Protein AF-A0A523DQV6-F1 (afdb_monomer_lite)

pLDDT: mean 73.4, std 23.86, range [30.0, 98.06]

Structure (mmCIF, N/CA/C/O backbone):
data_AF-A0A523DQV6-F1
#
_entry.id   AF-A0A523DQV6-F1
#
loop_
_atom_site.group_PDB
_atom_site.id
_atom_site.type_symbol
_atom_site.label_atom_id
_atom_site.label_alt_id
_atom_site.label_comp_id
_atom_site.label_asym_id
_atom_site.label_entity_id
_atom_site.label_seq_id
_atom_site.pdbx_PDB_ins_code
_atom_site.Cartn_x
_atom_site.Cartn_y
_atom_site.Cartn_z
_atom_site.o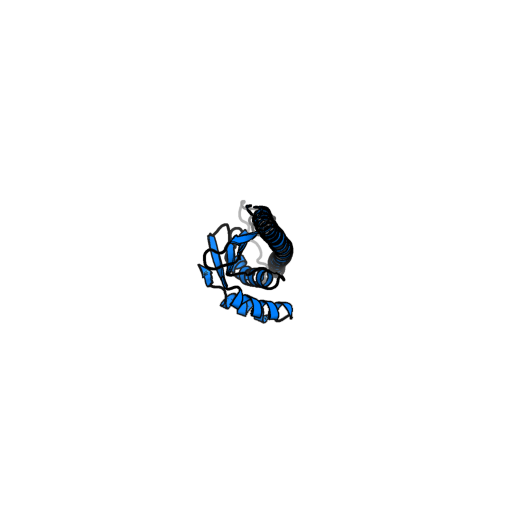ccupancy
_atom_site.B_iso_or_equiv
_atom_site.auth_seq_id
_atom_site.auth_comp_id
_atom_site.auth_asym_id
_atom_site.auth_atom_id
_atom_site.pdbx_PDB_model_num
ATOM 1 N N . MET A 1 1 ? 60.115 -8.520 -25.051 1.00 36.75 1 MET A N 1
ATOM 2 C CA . MET A 1 1 ? 59.669 -7.110 -25.015 1.00 36.75 1 MET A CA 1
ATOM 3 C C . MET A 1 1 ? 58.173 -7.143 -24.737 1.00 36.75 1 MET A C 1
ATOM 5 O O . MET A 1 1 ? 57.373 -7.245 -25.655 1.00 36.75 1 MET A O 1
ATOM 9 N N . GLU A 1 2 ? 57.818 -7.259 -23.458 1.00 38.53 2 GLU A N 1
ATOM 10 C CA . GLU A 1 2 ? 56.444 -7.512 -23.013 1.00 38.53 2 GLU A CA 1
ATOM 11 C C . GLU A 1 2 ? 55.631 -6.214 -22.992 1.00 38.53 2 GLU A C 1
ATOM 13 O O . GLU A 1 2 ? 56.069 -5.182 -22.478 1.00 38.53 2 GLU A O 1
ATOM 18 N N . LEU A 1 3 ? 54.442 -6.261 -23.591 1.00 44.75 3 LEU A N 1
ATOM 19 C CA . LEU A 1 3 ? 53.484 -5.163 -23.601 1.00 44.75 3 LEU A CA 1
ATOM 20 C C . LEU A 1 3 ? 52.775 -5.071 -22.239 1.00 44.75 3 LEU A C 1
ATOM 22 O O . LEU A 1 3 ? 52.306 -6.055 -21.679 1.00 44.75 3 LEU A O 1
ATOM 26 N N . ARG A 1 4 ? 52.731 -3.838 -21.730 1.00 43.59 4 ARG A N 1
ATOM 27 C CA . ARG A 1 4 ? 52.406 -3.404 -20.360 1.00 43.59 4 ARG A CA 1
ATOM 28 C C . ARG A 1 4 ? 51.052 -3.908 -19.801 1.00 43.59 4 ARG A C 1
ATOM 30 O O . ARG A 1 4 ? 50.051 -3.857 -20.516 1.00 43.59 4 ARG A O 1
ATOM 37 N N . PRO A 1 5 ? 50.955 -4.187 -18.482 1.00 48.88 5 PRO A N 1
ATOM 38 C CA . PRO A 1 5 ? 49.720 -4.587 -17.787 1.00 48.88 5 PRO A CA 1
ATOM 39 C C . PRO A 1 5 ? 48.744 -3.430 -17.464 1.00 48.88 5 PRO A C 1
ATOM 41 O O . PRO A 1 5 ? 47.731 -3.644 -16.800 1.00 48.88 5 PRO A O 1
ATOM 44 N N . LEU A 1 6 ? 48.990 -2.202 -17.942 1.00 43.84 6 LEU A N 1
ATOM 45 C CA . LEU A 1 6 ? 48.175 -1.026 -17.585 1.00 43.84 6 LEU A CA 1
ATOM 46 C C . LEU A 1 6 ? 46.724 -1.060 -18.104 1.00 43.84 6 LEU A C 1
ATOM 48 O O . LEU A 1 6 ? 45.870 -0.373 -17.551 1.00 43.84 6 LEU A O 1
ATOM 52 N N . LYS A 1 7 ? 46.408 -1.851 -19.139 1.00 39.56 7 LYS A N 1
ATOM 53 C CA . LYS A 1 7 ? 45.052 -1.874 -19.722 1.00 39.56 7 LYS A CA 1
ATOM 54 C C . LYS A 1 7 ? 44.022 -2.644 -18.883 1.00 39.56 7 LYS A C 1
ATOM 56 O O . LYS A 1 7 ? 42.834 -2.379 -19.020 1.00 39.56 7 LYS A O 1
ATOM 61 N N . ARG A 1 8 ? 44.442 -3.572 -18.010 1.00 41.97 8 ARG A N 1
ATOM 62 C CA . ARG A 1 8 ? 43.510 -4.387 -17.200 1.00 41.97 8 ARG A CA 1
ATOM 63 C C . ARG A 1 8 ? 43.058 -3.704 -15.905 1.00 41.97 8 ARG A C 1
ATOM 65 O O . ARG A 1 8 ? 41.940 -3.939 -15.470 1.00 41.97 8 ARG A O 1
ATOM 72 N N . ILE A 1 9 ? 43.879 -2.825 -15.327 1.00 42.78 9 ILE A N 1
ATOM 73 C CA . ILE A 1 9 ? 43.576 -2.172 -14.039 1.00 42.78 9 ILE A CA 1
ATOM 74 C C . ILE A 1 9 ? 42.522 -1.060 -14.200 1.00 42.78 9 ILE A C 1
ATOM 76 O O . ILE A 1 9 ? 41.669 -0.887 -13.336 1.00 42.78 9 ILE A O 1
ATOM 80 N N . VAL A 1 10 ? 42.510 -0.358 -15.339 1.00 37.56 10 VAL A N 1
ATOM 81 C CA . VAL A 1 10 ? 41.533 0.716 -15.603 1.00 37.56 10 VAL A CA 1
ATOM 82 C C . VAL A 1 10 ? 40.110 0.168 -15.797 1.00 37.56 10 VAL A C 1
ATOM 84 O O . VAL A 1 10 ? 39.150 0.814 -15.391 1.00 37.56 10 VAL A O 1
ATOM 87 N N . LEU A 1 11 ? 39.953 -1.042 -16.346 1.00 33.41 11 LEU A N 1
ATOM 88 C CA . LEU A 1 11 ? 38.632 -1.618 -16.622 1.00 33.41 11 LEU A CA 1
ATOM 89 C C . LEU A 1 11 ? 37.889 -2.039 -15.337 1.00 33.41 11 LEU A C 1
ATOM 91 O O . LEU A 1 11 ? 36.690 -1.816 -15.224 1.00 33.41 11 LEU A O 1
ATOM 95 N N . VAL A 1 12 ? 38.602 -2.572 -14.338 1.00 37.88 12 VAL A N 1
ATOM 96 C C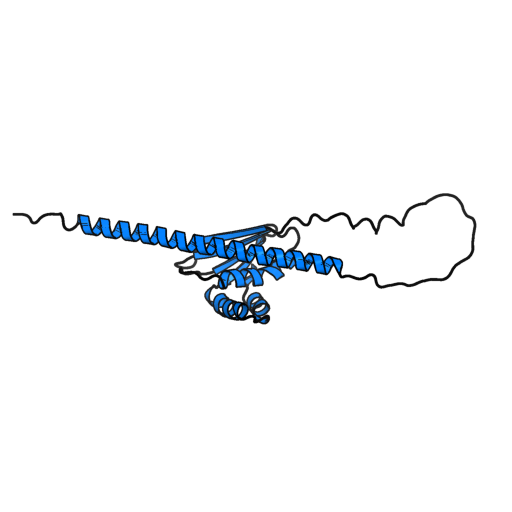A . VAL A 1 12 ? 38.006 -3.018 -13.061 1.00 37.88 12 VAL A CA 1
ATOM 97 C C . VAL A 1 12 ? 37.601 -1.832 -12.177 1.00 37.88 12 VAL A C 1
ATOM 99 O O . VAL A 1 12 ? 36.559 -1.873 -11.523 1.00 37.88 12 VAL A O 1
ATOM 102 N N . ALA A 1 13 ? 38.372 -0.740 -12.202 1.00 34.34 13 ALA A N 1
ATOM 103 C CA . ALA A 1 13 ? 38.043 0.475 -11.458 1.00 34.34 13 ALA A CA 1
ATOM 104 C C . ALA A 1 13 ? 36.790 1.182 -12.011 1.00 34.34 13 ALA A C 1
ATOM 106 O O . ALA A 1 13 ? 35.973 1.671 -11.235 1.00 34.34 13 ALA A O 1
ATOM 107 N N . VAL A 1 14 ? 36.587 1.183 -13.336 1.00 36.84 14 VAL A N 1
ATOM 108 C CA . VAL A 1 14 ? 35.377 1.754 -13.957 1.00 36.84 14 VAL A CA 1
ATOM 109 C C . VAL A 1 14 ? 34.136 0.915 -13.627 1.00 36.84 14 VAL A C 1
ATOM 111 O O . VAL A 1 14 ? 33.092 1.480 -13.305 1.00 36.84 14 VAL A O 1
ATOM 114 N N . SER A 1 15 ? 34.249 -0.417 -13.608 1.00 36.25 15 SER A N 1
ATOM 115 C CA . SER A 1 15 ? 33.143 -1.305 -13.222 1.00 36.25 15 SER A CA 1
ATOM 116 C C . SER A 1 15 ? 32.740 -1.162 -11.748 1.00 36.25 15 SER A C 1
ATOM 118 O O . SER A 1 15 ? 31.551 -1.100 -11.454 1.00 36.25 15 SER A O 1
ATOM 120 N N . ALA A 1 16 ? 33.694 -1.047 -10.818 1.00 36.12 16 ALA A N 1
ATOM 121 C CA . ALA A 1 16 ? 33.386 -0.889 -9.391 1.00 36.12 16 ALA A CA 1
ATOM 122 C C . ALA A 1 16 ? 32.758 0.480 -9.058 1.00 36.12 16 ALA A C 1
ATOM 124 O O . ALA A 1 16 ? 31.840 0.555 -8.240 1.00 36.12 16 ALA A O 1
ATOM 125 N N . VAL A 1 17 ? 33.194 1.557 -9.727 1.00 41.75 17 VAL A N 1
ATOM 126 C CA . VAL A 1 17 ? 32.589 2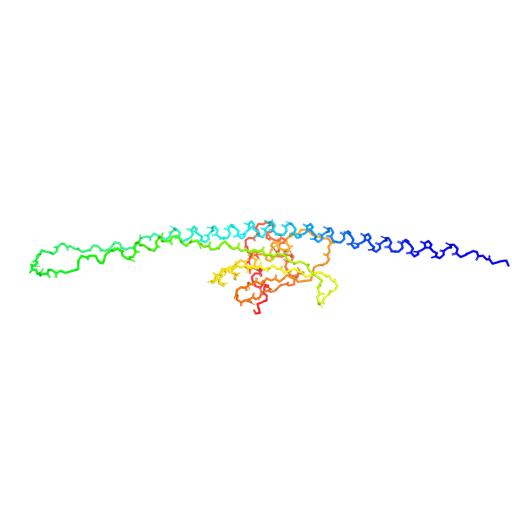.895 -9.584 1.00 41.75 17 VAL A CA 1
ATOM 127 C C . VAL A 1 17 ? 31.168 2.927 -10.159 1.00 41.75 17 VAL A C 1
ATOM 129 O O . VAL A 1 17 ? 30.287 3.551 -9.568 1.00 41.75 17 VAL A O 1
ATOM 132 N N . LEU A 1 18 ? 30.914 2.211 -11.261 1.00 41.62 18 LEU A N 1
ATOM 133 C CA . LEU A 1 18 ? 29.569 2.060 -11.822 1.00 41.62 18 LEU A CA 1
ATOM 134 C C . LEU A 1 18 ? 28.632 1.313 -10.864 1.00 41.62 18 LEU A C 1
ATOM 136 O O . LEU A 1 18 ? 27.538 1.802 -10.603 1.00 41.62 18 LEU A O 1
ATOM 140 N N . VAL A 1 19 ? 29.061 0.189 -10.279 1.00 46.97 19 VAL A N 1
ATOM 141 C CA . VAL A 1 19 ? 28.228 -0.595 -9.343 1.00 46.97 19 VAL A CA 1
ATOM 142 C C . VAL A 1 19 ? 27.930 0.185 -8.056 1.00 46.97 19 VAL A C 1
ATOM 144 O O . VAL A 1 19 ? 26.778 0.240 -7.627 1.00 46.97 19 VAL A O 1
ATOM 147 N N . ALA A 1 20 ? 28.921 0.872 -7.477 1.00 45.09 20 ALA A N 1
ATOM 148 C CA . ALA A 1 20 ? 28.704 1.716 -6.299 1.00 45.09 20 ALA A CA 1
ATOM 149 C C . ALA A 1 20 ? 27.809 2.937 -6.602 1.00 45.09 20 ALA A C 1
ATOM 151 O O . ALA A 1 20 ? 26.975 3.325 -5.780 1.00 45.09 20 ALA A O 1
ATOM 152 N N . GLY A 1 21 ? 27.941 3.527 -7.796 1.00 48.31 21 GLY A N 1
ATOM 153 C CA . GLY A 1 21 ? 27.081 4.616 -8.265 1.00 48.31 21 GLY A CA 1
ATOM 154 C C . GLY A 1 21 ? 25.629 4.179 -8.478 1.00 48.31 21 GLY A C 1
ATOM 155 O O . GLY A 1 21 ? 24.713 4.910 -8.099 1.00 48.31 21 GLY A O 1
ATOM 156 N N . ILE A 1 22 ? 25.414 2.975 -9.021 1.00 61.16 22 ILE A N 1
ATOM 157 C CA . ILE A 1 22 ? 24.085 2.378 -9.214 1.00 61.16 22 ILE A CA 1
ATOM 158 C C . ILE A 1 22 ? 23.431 2.079 -7.859 1.00 61.16 22 ILE A C 1
ATOM 160 O O . ILE A 1 22 ? 22.299 2.510 -7.643 1.00 61.16 22 ILE A O 1
ATOM 164 N N . ALA A 1 23 ? 24.154 1.462 -6.918 1.00 60.75 23 ALA A N 1
ATOM 165 C CA . ALA A 1 23 ? 23.646 1.191 -5.569 1.00 60.75 23 ALA A CA 1
ATOM 166 C C . ALA A 1 23 ? 23.286 2.484 -4.809 1.00 60.75 23 ALA A C 1
ATOM 168 O O . ALA A 1 23 ? 22.221 2.591 -4.203 1.00 60.75 23 ALA A O 1
ATOM 169 N N . SER A 1 24 ? 24.126 3.520 -4.900 1.00 69.88 24 SER A N 1
ATOM 170 C CA . SER A 1 24 ? 23.849 4.830 -4.290 1.00 69.88 24 SER A CA 1
ATOM 171 C C . SER A 1 24 ? 22.628 5.524 -4.915 1.00 69.88 24 SER A C 1
ATOM 173 O O . SER A 1 24 ? 21.779 6.076 -4.206 1.00 69.88 24 SER A O 1
ATOM 175 N N . ALA A 1 25 ? 22.489 5.460 -6.244 1.00 76.19 25 ALA A N 1
ATOM 176 C CA . ALA A 1 25 ? 21.342 6.017 -6.954 1.00 76.19 25 ALA A CA 1
ATOM 177 C C . ALA A 1 25 ? 20.038 5.265 -6.639 1.00 76.19 25 ALA A C 1
ATOM 179 O O . ALA A 1 25 ? 19.002 5.907 -6.467 1.00 76.19 25 ALA A O 1
ATOM 180 N N . GLN A 1 26 ? 20.081 3.937 -6.526 1.00 75.88 26 GLN A N 1
ATOM 181 C CA . GLN A 1 26 ? 18.941 3.105 -6.137 1.00 75.88 26 GLN A CA 1
ATOM 182 C C . GLN A 1 26 ? 18.505 3.400 -4.697 1.00 75.88 26 GLN A C 1
ATOM 184 O O . GLN A 1 26 ? 17.342 3.729 -4.478 1.00 75.88 26 GLN A O 1
ATOM 189 N N . ASN A 1 27 ? 19.443 3.459 -3.747 1.00 78.25 27 ASN A N 1
ATOM 190 C CA . ASN A 1 27 ? 19.154 3.830 -2.356 1.00 78.25 27 ASN A CA 1
ATOM 191 C C . ASN A 1 27 ? 18.570 5.243 -2.224 1.00 78.25 27 ASN A C 1
ATOM 193 O O . ASN A 1 27 ? 17.801 5.531 -1.308 1.00 78.25 27 ASN A O 1
ATOM 197 N N . LYS A 1 28 ? 18.932 6.168 -3.120 1.00 84.50 28 LYS A N 1
ATOM 198 C CA . LYS A 1 28 ? 18.291 7.489 -3.178 1.00 84.50 28 LYS A CA 1
ATOM 199 C C . LYS A 1 28 ? 16.848 7.398 -3.684 1.00 84.50 28 LYS A C 1
ATOM 201 O O . LYS A 1 28 ? 15.984 8.065 -3.129 1.00 84.50 28 LYS A O 1
ATOM 206 N N . ARG A 1 29 ? 16.578 6.591 -4.715 1.00 84.88 29 ARG A N 1
ATOM 207 C CA . ARG A 1 29 ? 15.218 6.395 -5.252 1.00 84.88 29 ARG A CA 1
ATOM 208 C C . ARG A 1 29 ? 14.293 5.755 -4.219 1.00 84.88 29 ARG A C 1
ATOM 210 O O . ARG A 1 29 ? 13.194 6.262 -4.038 1.00 84.88 29 ARG A O 1
ATOM 217 N N . ILE A 1 30 ? 14.762 4.718 -3.524 1.00 82.62 30 ILE A N 1
ATOM 218 C CA . ILE A 1 30 ? 14.001 4.036 -2.468 1.00 82.62 30 ILE A CA 1
ATOM 219 C C . ILE A 1 30 ? 13.693 5.004 -1.322 1.00 82.62 30 ILE A C 1
ATOM 221 O O . ILE A 1 30 ? 12.545 5.118 -0.919 1.00 82.62 30 ILE A O 1
ATOM 225 N N . ARG A 1 31 ? 14.676 5.787 -0.855 1.00 81.19 31 ARG A N 1
ATOM 226 C CA . ARG A 1 31 ? 14.431 6.799 0.190 1.00 81.19 31 ARG A CA 1
ATOM 227 C C . ARG A 1 31 ? 13.422 7.865 -0.222 1.00 81.19 31 ARG A C 1
ATOM 229 O O . ARG A 1 31 ? 12.588 8.243 0.588 1.00 81.19 31 ARG A O 1
ATOM 236 N N . ASN A 1 32 ? 13.492 8.347 -1.461 1.00 86.12 32 ASN A N 1
ATOM 237 C CA . ASN A 1 32 ? 12.519 9.317 -1.961 1.00 86.12 32 ASN A CA 1
ATOM 238 C C . ASN A 1 32 ? 11.103 8.723 -2.011 1.00 86.12 32 ASN A C 1
ATOM 240 O O . ASN A 1 32 ? 10.148 9.423 -1.693 1.00 86.12 32 ASN A O 1
ATOM 244 N N . TYR A 1 33 ? 10.982 7.455 -2.416 1.00 86.88 33 TYR A N 1
ATOM 245 C CA . TYR A 1 33 ? 9.712 6.734 -2.419 1.00 86.88 33 TYR A CA 1
ATOM 246 C C . TYR A 1 33 ? 9.168 6.557 -1.000 1.00 86.88 33 TYR A C 1
ATOM 248 O O . TYR A 1 33 ? 8.031 6.935 -0.756 1.00 86.88 33 TYR A O 1
ATOM 256 N N . LEU A 1 34 ? 9.998 6.087 -0.060 1.00 83.25 34 LEU A N 1
ATOM 257 C CA . LEU A 1 34 ? 9.637 5.941 1.354 1.00 83.25 34 LEU A CA 1
ATOM 258 C C . LEU A 1 34 ? 9.090 7.247 1.931 1.00 83.25 34 LEU A C 1
ATOM 260 O O . LEU A 1 34 ? 7.973 7.267 2.421 1.00 83.25 34 LEU A O 1
ATOM 264 N N . GLN A 1 35 ? 9.817 8.355 1.772 1.00 84.00 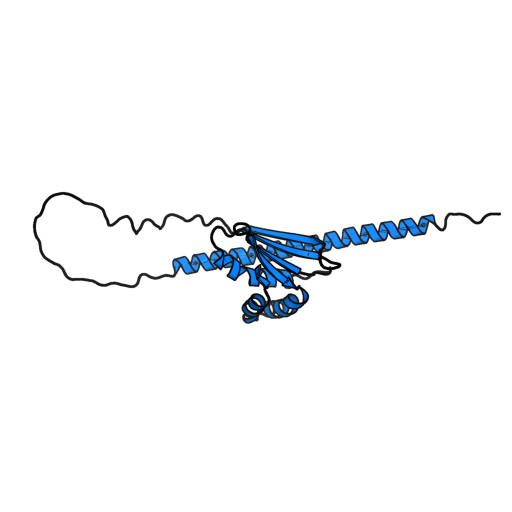35 GLN A N 1
ATOM 265 C CA . GLN A 1 35 ? 9.382 9.659 2.285 1.00 84.00 35 GLN A CA 1
ATOM 266 C C . GLN A 1 35 ? 8.061 10.140 1.673 1.00 84.00 35 GLN A C 1
ATOM 268 O O . GLN A 1 35 ? 7.266 10.795 2.344 1.00 84.00 35 GLN A O 1
ATOM 273 N N . ALA A 1 36 ? 7.847 9.879 0.381 1.00 86.06 36 ALA A N 1
ATOM 274 C CA . ALA A 1 36 ? 6.606 10.247 -0.287 1.00 86.06 36 ALA A CA 1
ATOM 275 C C . ALA A 1 36 ? 5.438 9.383 0.202 1.00 86.06 36 ALA A C 1
ATOM 277 O O . ALA A 1 36 ? 4.370 9.924 0.480 1.00 86.06 36 ALA A O 1
ATOM 278 N N . LEU A 1 37 ? 5.663 8.075 0.339 1.00 89.88 37 LEU A N 1
ATOM 279 C CA . LEU A 1 37 ? 4.656 7.121 0.780 1.00 89.88 37 LEU A CA 1
ATOM 280 C C . LEU A 1 37 ? 4.294 7.319 2.253 1.00 89.88 37 LEU A C 1
ATOM 282 O O . LEU A 1 37 ? 3.116 7.441 2.549 1.00 89.88 37 LEU A O 1
ATOM 286 N N . GLU A 1 38 ? 5.272 7.451 3.152 1.00 85.12 38 GLU A N 1
ATOM 287 C CA . GLU A 1 38 ? 5.040 7.765 4.572 1.00 85.12 38 GLU A CA 1
ATOM 288 C C . GLU A 1 38 ? 4.146 8.997 4.708 1.00 85.12 38 GLU A C 1
ATOM 290 O O . GLU A 1 38 ? 3.087 8.935 5.323 1.00 85.12 38 GLU A O 1
ATOM 295 N N . LYS A 1 39 ? 4.504 10.092 4.031 1.00 86.12 39 LYS A N 1
ATOM 296 C CA . LYS A 1 39 ? 3.725 11.330 4.079 1.00 86.12 39 LYS A CA 1
ATOM 297 C C . LYS A 1 39 ? 2.302 11.164 3.532 1.00 86.12 39 LYS A C 1
ATOM 299 O O . LYS A 1 39 ? 1.381 11.792 4.056 1.00 86.12 39 LYS A O 1
ATOM 304 N N . SER A 1 40 ? 2.128 10.406 2.448 1.00 87.50 40 SER A N 1
ATOM 305 C CA . SER A 1 40 ? 0.807 10.194 1.843 1.00 87.50 40 SER A CA 1
ATOM 306 C C . SER A 1 40 ? -0.067 9.325 2.740 1.00 87.50 40 SER A C 1
ATOM 308 O O . SER A 1 40 ? -1.169 9.728 3.106 1.00 87.50 40 SER A O 1
ATOM 310 N N . THR A 1 41 ? 0.464 8.188 3.188 1.00 85.25 41 THR A N 1
ATOM 311 C CA . THR A 1 41 ? -0.246 7.247 4.054 1.00 85.25 41 THR A CA 1
ATOM 312 C C . THR A 1 41 ? -0.563 7.861 5.413 1.00 85.25 41 THR A C 1
ATOM 314 O O . THR A 1 41 ? -1.675 7.683 5.889 1.00 85.25 41 THR A O 1
ATOM 317 N N . GLU A 1 42 ? 0.337 8.644 6.021 1.00 86.88 42 GLU A N 1
ATOM 318 C CA . GLU A 1 42 ? 0.054 9.386 7.264 1.00 86.88 42 GLU A CA 1
ATOM 319 C C . GLU A 1 42 ? -1.102 10.378 7.092 1.00 86.88 42 GLU A C 1
ATOM 321 O O . GLU A 1 42 ? -1.962 10.494 7.967 1.00 86.88 42 GLU A O 1
ATOM 326 N N . LYS A 1 43 ? -1.145 11.092 5.961 1.00 88.88 43 LYS A N 1
ATOM 327 C CA . LYS A 1 43 ? -2.228 12.033 5.658 1.00 88.88 43 LYS A CA 1
ATOM 328 C C . LYS A 1 43 ? -3.568 11.309 5.523 1.00 88.88 43 LYS A C 1
ATOM 330 O O . LYS A 1 43 ? -4.546 11.758 6.118 1.00 88.88 43 LYS A O 1
ATOM 335 N N . GLU A 1 44 ? -3.614 10.219 4.761 1.00 89.31 44 GLU A N 1
ATOM 336 C CA . GLU A 1 44 ? -4.845 9.444 4.576 1.00 89.31 44 GLU A CA 1
ATOM 337 C C . GLU A 1 44 ? -5.262 8.724 5.861 1.00 89.31 44 GLU A C 1
ATOM 339 O O . GLU A 1 44 ? -6.444 8.686 6.188 1.00 89.31 44 GLU A O 1
ATOM 344 N N . LEU A 1 45 ? -4.307 8.239 6.657 1.00 87.00 45 LEU A N 1
ATOM 345 C CA . LEU A 1 45 ? -4.575 7.627 7.957 1.00 87.00 45 LEU A CA 1
ATOM 346 C C . LEU A 1 45 ? -5.177 8.636 8.941 1.00 87.00 45 LEU A C 1
ATOM 348 O O . LEU A 1 45 ? -6.144 8.323 9.636 1.00 87.00 45 LEU A O 1
ATOM 352 N N . ALA A 1 46 ? -4.655 9.865 8.968 1.00 85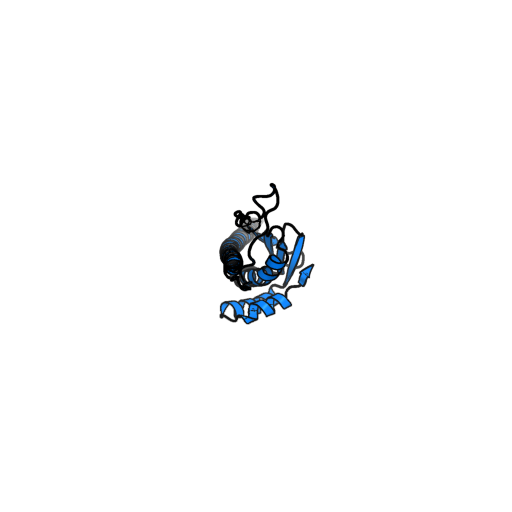.88 46 ALA A N 1
ATOM 353 C CA . ALA A 1 46 ? -5.204 10.943 9.784 1.00 85.88 46 ALA A CA 1
ATOM 354 C C . ALA A 1 46 ? -6.611 11.358 9.322 1.00 85.88 46 ALA A C 1
ATOM 356 O O . ALA A 1 46 ? -7.491 11.574 10.158 1.00 85.88 46 ALA A O 1
ATOM 357 N N . ALA A 1 47 ? -6.845 11.444 8.007 1.00 87.00 47 ALA A N 1
ATOM 358 C CA . ALA A 1 47 ? -8.169 11.722 7.446 1.00 87.00 47 ALA A CA 1
ATOM 359 C C . ALA A 1 47 ? -9.170 10.605 7.781 1.00 87.00 47 ALA A C 1
ATOM 361 O O . ALA A 1 47 ? -10.297 10.878 8.196 1.00 87.00 47 ALA A O 1
ATOM 362 N N . PHE A 1 48 ? -8.734 9.351 7.682 1.00 87.06 48 PHE A N 1
ATOM 363 C CA . PHE A 1 48 ? -9.526 8.184 8.040 1.00 87.06 48 PHE A CA 1
ATOM 364 C C . PHE A 1 48 ? -9.887 8.190 9.532 1.00 87.06 48 PHE A C 1
ATOM 366 O O . PHE A 1 48 ? -11.068 8.098 9.878 1.00 87.06 48 PHE A O 1
ATOM 373 N N . GLN A 1 49 ? -8.908 8.415 10.415 1.00 85.50 49 GLN A N 1
ATOM 374 C CA . GLN A 1 49 ? -9.140 8.545 11.856 1.00 85.50 49 GLN A CA 1
ATOM 375 C C . GLN A 1 49 ? -10.124 9.682 12.177 1.00 85.50 49 GLN A C 1
ATOM 377 O O . GLN A 1 49 ? -11.024 9.500 12.999 1.00 85.50 49 GLN A O 1
ATOM 382 N N . ALA A 1 50 ? -9.996 10.836 11.513 1.00 85.06 50 ALA A N 1
ATOM 383 C CA . ALA A 1 50 ? -10.917 11.959 11.682 1.00 85.06 50 ALA A CA 1
ATOM 384 C C . ALA A 1 50 ? -12.349 11.602 11.244 1.00 85.06 50 ALA A C 1
ATOM 386 O O . ALA A 1 50 ? -13.289 11.850 11.998 1.00 85.06 50 ALA A O 1
ATOM 387 N N . SER A 1 51 ? -12.514 10.943 10.090 1.00 83.56 51 SER A N 1
ATOM 388 C CA . SER A 1 51 ? -13.831 10.516 9.590 1.00 83.56 51 SER A CA 1
ATOM 389 C C . SER A 1 51 ? -14.540 9.557 10.555 1.00 83.56 51 SER A C 1
ATOM 391 O O . SER A 1 51 ? -15.736 9.688 10.810 1.00 83.56 51 SER A O 1
ATOM 393 N N . MET A 1 52 ? -13.793 8.645 11.189 1.00 78.88 52 MET A N 1
ATOM 394 C CA . MET A 1 52 ? -14.341 7.747 12.209 1.00 78.88 52 MET A CA 1
ATOM 395 C C . MET A 1 52 ? -14.784 8.500 13.471 1.00 78.88 52 MET A C 1
ATOM 397 O O . MET A 1 52 ? -15.778 8.125 14.098 1.00 78.88 52 MET A O 1
ATOM 401 N N . MET A 1 53 ? -14.064 9.559 13.857 1.00 73.12 53 MET A N 1
ATOM 402 C CA . MET A 1 53 ? -14.433 10.397 15.000 1.00 73.12 53 MET A CA 1
ATOM 403 C C . MET A 1 53 ? -15.672 11.258 14.718 1.00 73.12 53 MET A C 1
ATOM 405 O O . MET A 1 53 ? -16.498 11.417 15.616 1.00 73.12 53 MET A O 1
ATOM 409 N N . GLU A 1 54 ? -15.839 11.773 13.497 1.00 65.06 54 GLU A N 1
ATOM 410 C CA . GLU A 1 54 ? -17.025 12.547 13.097 1.00 65.06 54 GLU A CA 1
ATOM 411 C C . GLU A 1 54 ? -18.295 11.682 13.095 1.00 65.06 54 GLU A C 1
ATOM 413 O O . GLU A 1 54 ? -19.302 12.063 13.699 1.00 65.06 54 GLU A O 1
ATOM 418 N N . VAL A 1 55 ? -18.227 10.460 12.552 1.00 58.72 55 VAL A N 1
ATOM 419 C CA . VAL A 1 55 ? -19.345 9.493 12.585 1.00 58.72 55 VAL A CA 1
ATOM 420 C C . VAL A 1 55 ? -19.758 9.147 14.022 1.00 58.72 55 VAL A C 1
ATOM 422 O O . VAL A 1 55 ? -20.943 8.963 14.303 1.00 58.72 55 VAL A O 1
ATOM 425 N N . ALA A 1 56 ? -18.812 9.116 14.967 1.00 56.09 56 ALA A N 1
ATOM 426 C CA . ALA A 1 56 ? -19.118 8.909 16.383 1.00 56.09 56 ALA A CA 1
ATOM 427 C C . ALA A 1 56 ? -19.845 10.104 17.036 1.00 56.09 56 ALA A C 1
ATOM 429 O O . ALA A 1 56 ? -20.478 9.932 18.079 1.00 56.09 56 ALA A O 1
ATOM 430 N N . THR A 1 57 ? -19.774 11.302 16.444 1.00 53.81 57 THR A N 1
ATOM 431 C CA . THR A 1 57 ? -20.448 12.514 16.943 1.00 53.81 57 THR A CA 1
ATOM 432 C C . THR A 1 57 ? -21.803 12.802 16.293 1.00 53.81 57 THR A C 1
ATOM 434 O O . THR A 1 57 ? -22.592 13.543 16.875 1.00 53.81 57 THR A O 1
ATOM 437 N N . GLU A 1 58 ? -22.108 12.206 15.135 1.00 42.69 58 GLU A N 1
ATOM 438 C CA . GLU A 1 58 ? -23.340 12.476 14.378 1.00 42.69 58 GLU A CA 1
ATOM 439 C C . GLU A 1 58 ? -24.527 11.548 14.690 1.00 42.69 58 GLU A C 1
ATOM 441 O O . GLU A 1 58 ? -25.602 11.771 14.142 1.00 42.69 58 GLU A O 1
ATOM 446 N N . GLN A 1 59 ? -24.411 10.549 15.578 1.00 38.38 59 GLN A N 1
ATOM 447 C CA . GLN A 1 59 ? -25.591 9.796 16.039 1.00 38.38 59 GLN A CA 1
ATOM 448 C C . GLN A 1 59 ? -26.511 10.700 16.884 1.00 38.38 59 GLN A C 1
ATOM 450 O O . GLN A 1 59 ? -26.152 11.018 18.022 1.00 38.38 59 GLN A O 1
ATOM 455 N N . PRO A 1 60 ? -27.710 11.094 16.401 1.00 42.59 60 PRO A N 1
ATOM 456 C CA . PRO A 1 60 ? -28.622 11.910 17.174 1.00 42.59 60 PRO A CA 1
ATOM 457 C C . PRO A 1 60 ? -29.562 11.016 17.983 1.00 42.59 60 PRO A C 1
ATOM 459 O O . PRO A 1 60 ? -30.172 10.069 17.486 1.00 42.59 60 PRO A O 1
ATOM 462 N N . ASP A 1 61 ? -29.677 11.396 19.246 1.00 45.53 61 ASP A N 1
ATOM 463 C CA . ASP A 1 61 ? -30.795 11.198 20.158 1.00 45.53 61 ASP A CA 1
ATOM 464 C C . ASP A 1 61 ? -32.152 11.109 19.421 1.00 45.53 61 ASP A C 1
ATOM 466 O O . ASP A 1 61 ? -32.639 12.094 18.864 1.00 45.53 61 ASP A O 1
ATOM 470 N N . ALA A 1 62 ? -32.766 9.924 19.379 1.00 44.06 62 ALA A N 1
ATOM 471 C CA . ALA A 1 62 ? -34.117 9.757 18.846 1.00 44.06 62 ALA A CA 1
ATOM 472 C C . ALA A 1 62 ? -34.841 8.562 19.478 1.00 44.06 62 ALA A C 1
ATOM 474 O O . ALA A 1 62 ? -35.006 7.522 18.846 1.00 44.06 62 ALA A O 1
ATOM 475 N N . THR A 1 63 ? -35.335 8.722 20.711 1.00 38.66 63 THR A N 1
ATOM 476 C CA . THR A 1 63 ? -36.741 8.393 21.030 1.00 38.66 63 THR A CA 1
ATOM 477 C C . THR A 1 63 ? -37.187 9.121 22.304 1.00 38.66 63 THR A C 1
ATOM 479 O O . THR A 1 63 ? -37.029 8.637 23.423 1.00 38.66 63 THR A O 1
ATOM 482 N N . GLU A 1 64 ? -37.781 10.304 22.129 1.00 43.34 64 GLU A N 1
ATOM 483 C CA . GLU A 1 64 ? -38.768 10.821 23.076 1.00 43.34 64 GLU A CA 1
ATOM 484 C C . GLU A 1 64 ? -39.980 9.873 23.080 1.00 43.34 64 GLU A C 1
ATOM 486 O O . GLU A 1 64 ? -40.750 9.838 22.124 1.00 43.34 64 GLU A O 1
ATOM 491 N N . GLU A 1 65 ? -40.198 9.146 24.175 1.00 35.78 65 GLU A N 1
ATOM 492 C CA . GLU A 1 65 ? -41.545 8.735 24.580 1.00 35.78 65 GLU A CA 1
ATOM 493 C C . GLU A 1 65 ? -41.807 9.251 25.996 1.00 35.78 65 GLU A C 1
ATOM 495 O O . GLU A 1 65 ? -41.277 8.768 26.997 1.00 35.78 65 GLU A O 1
ATOM 500 N N . THR A 1 66 ? -42.640 10.286 26.077 1.00 43.22 66 THR A N 1
ATOM 501 C CA . THR A 1 66 ? -43.251 10.752 27.322 1.00 43.22 66 THR A CA 1
ATOM 502 C C . THR A 1 66 ? -44.243 9.699 27.830 1.00 43.22 66 THR A C 1
ATOM 504 O O . THR A 1 66 ? -45.046 9.200 27.040 1.00 43.22 66 THR A O 1
ATOM 507 N N . PRO A 1 67 ? -44.345 9.474 29.154 1.00 38.84 67 PRO A N 1
ATOM 508 C CA . PRO A 1 67 ? -45.673 9.267 29.717 1.00 38.84 67 PRO A CA 1
ATOM 509 C C . PRO A 1 67 ? -45.999 10.187 30.903 1.00 38.84 67 PRO A C 1
ATOM 511 O O . PRO A 1 67 ? -45.151 10.643 31.665 1.00 38.84 67 PRO A O 1
ATOM 514 N N . ALA A 1 68 ? -47.302 10.446 30.985 1.00 36.59 68 ALA A N 1
ATOM 515 C CA . ALA A 1 68 ? -48.068 11.369 31.818 1.00 36.59 68 ALA A CA 1
ATOM 516 C C . ALA A 1 68 ? -47.832 11.297 33.353 1.00 36.59 68 ALA A C 1
ATOM 518 O O . ALA A 1 68 ? -47.323 10.302 33.872 1.00 36.59 68 ALA A O 1
ATOM 519 N N . PRO A 1 69 ? -48.255 12.329 34.124 1.00 40.28 69 PRO A N 1
ATOM 520 C CA . PRO A 1 69 ? -47.935 12.445 35.543 1.00 40.28 69 PRO A CA 1
ATOM 521 C C . PRO A 1 69 ? -48.843 11.552 36.400 1.00 40.28 69 PRO A C 1
ATOM 523 O O . PRO A 1 69 ? -50.059 11.742 36.441 1.00 40.28 69 PRO A O 1
ATOM 526 N N . VAL A 1 70 ? -48.257 10.620 37.159 1.00 35.50 70 VAL A N 1
ATOM 527 C CA . VAL A 1 70 ? -48.984 9.848 38.181 1.00 35.50 70 VAL A CA 1
ATOM 528 C C . VAL A 1 70 ? -48.720 10.422 39.572 1.00 35.50 70 VAL A C 1
ATOM 530 O O . VAL A 1 70 ? -47.597 10.493 40.072 1.00 35.50 70 VAL A O 1
ATOM 533 N N . VAL A 1 71 ? -49.811 10.838 40.208 1.00 37.62 71 VAL A N 1
ATOM 534 C CA . VAL A 1 71 ? -49.886 11.407 41.553 1.00 37.62 71 VAL A CA 1
ATOM 535 C C . VAL A 1 71 ? -49.641 10.339 42.636 1.00 37.62 71 VAL A C 1
ATOM 537 O O . VAL A 1 71 ? -50.368 9.360 42.736 1.00 37.62 71 VAL A O 1
ATOM 540 N N . ARG A 1 72 ? -48.642 10.620 43.489 1.00 39.47 72 ARG A N 1
ATOM 541 C CA . ARG A 1 72 ? -48.420 10.246 44.910 1.00 39.47 72 ARG A CA 1
ATOM 542 C C . ARG A 1 72 ? -48.780 8.828 45.398 1.00 39.47 72 ARG A C 1
ATOM 544 O O . ARG A 1 72 ? -49.946 8.520 45.630 1.00 39.47 72 ARG A O 1
ATOM 551 N N . ARG A 1 73 ? -47.775 8.144 45.972 1.00 30.00 73 ARG A N 1
ATOM 552 C CA . ARG A 1 73 ? -47.914 7.538 47.315 1.00 30.00 73 ARG A CA 1
ATOM 553 C C . ARG A 1 73 ? -46.596 7.479 48.096 1.00 30.00 73 ARG A C 1
ATOM 555 O O . ARG A 1 73 ? -45.525 7.231 47.566 1.00 30.00 73 ARG A O 1
ATOM 562 N N . ARG A 1 74 ? -46.734 7.784 49.384 1.00 43.47 74 ARG A N 1
ATOM 563 C CA . ARG A 1 74 ? -45.726 8.026 50.423 1.00 43.47 74 ARG A CA 1
ATOM 564 C C . ARG A 1 74 ? -45.113 6.688 50.874 1.00 43.47 74 ARG A C 1
ATOM 566 O O . ARG A 1 74 ? -45.848 5.836 51.364 1.00 43.47 74 ARG A O 1
ATOM 573 N N . GLY A 1 75 ? -43.797 6.521 50.746 1.00 32.44 75 GLY A N 1
ATOM 574 C CA . GLY A 1 75 ? -43.058 5.319 51.153 1.00 32.44 75 GLY A CA 1
ATOM 575 C C . GLY A 1 75 ? -41.576 5.632 51.382 1.00 32.44 75 GLY A C 1
ATOM 576 O O . GLY A 1 75 ? -41.042 6.568 50.807 1.00 32.44 75 GLY A O 1
ATOM 577 N N . ARG A 1 76 ? -40.948 4.921 52.316 1.00 34.84 76 ARG A N 1
ATOM 578 C CA . ARG A 1 76 ? -39.691 5.248 53.007 1.00 34.84 76 ARG A CA 1
ATOM 579 C C . ARG A 1 76 ? -38.419 5.189 52.139 1.00 34.84 76 ARG A C 1
ATOM 581 O O . ARG A 1 76 ? -38.159 4.175 51.518 1.00 34.84 76 ARG A O 1
ATOM 588 N N . ARG A 1 77 ? -37.583 6.225 52.297 1.00 40.56 77 ARG A N 1
ATOM 589 C CA . ARG A 1 77 ? -36.134 6.196 52.610 1.00 40.56 77 ARG A CA 1
ATOM 590 C C . ARG A 1 77 ? -35.275 5.138 51.881 1.00 40.56 77 ARG A C 1
ATOM 592 O O . ARG A 1 77 ? -35.159 4.016 52.358 1.00 40.56 77 ARG A O 1
ATOM 599 N N . GLY A 1 78 ? -34.549 5.584 50.855 1.00 38.62 78 GLY A N 1
ATOM 600 C CA . GLY A 1 78 ? -33.392 4.896 50.263 1.00 38.62 78 GLY A CA 1
ATOM 601 C C . GLY A 1 78 ? -33.374 5.015 48.738 1.00 38.62 78 GLY A C 1
ATOM 602 O O . GLY A 1 78 ? -34.427 4.933 48.130 1.00 38.62 78 GLY A O 1
ATOM 603 N N . GLU A 1 79 ? -32.192 5.221 48.155 1.00 36.12 79 GLU A N 1
ATOM 604 C CA . GLU A 1 79 ? -31.907 5.352 46.710 1.00 36.12 79 GLU A CA 1
ATOM 605 C C . GLU A 1 79 ? -32.281 6.687 46.041 1.00 36.12 79 GLU A C 1
ATOM 607 O O . GLU A 1 79 ? -33.082 6.789 45.116 1.00 36.12 79 GLU A O 1
ATOM 612 N N . LEU A 1 80 ? -31.580 7.736 46.479 1.00 38.22 80 LEU A N 1
ATOM 613 C CA . LEU A 1 80 ? -31.146 8.798 45.575 1.00 38.22 80 LEU A CA 1
ATOM 614 C C . LEU A 1 80 ? -29.982 8.245 44.720 1.00 38.22 80 LEU A C 1
ATOM 616 O O . LEU A 1 80 ? -29.099 7.589 45.265 1.00 38.22 80 LEU A O 1
ATOM 620 N N . MET A 1 81 ? -29.959 8.589 43.430 1.00 39.25 81 MET A N 1
ATOM 621 C CA . MET A 1 81 ? -28.910 8.318 42.425 1.00 39.25 81 MET A CA 1
ATOM 622 C C . MET A 1 81 ? -28.849 6.917 41.787 1.00 39.25 81 MET A C 1
ATOM 624 O O . MET A 1 81 ? -27.971 6.106 42.067 1.00 39.25 81 MET A O 1
ATOM 628 N N . ARG A 1 82 ? -29.678 6.715 40.759 1.00 37.00 82 ARG A N 1
ATOM 629 C CA . ARG A 1 82 ? -29.329 5.919 39.565 1.00 37.00 82 ARG A CA 1
ATOM 630 C C . ARG A 1 82 ? -29.846 6.621 38.303 1.00 37.00 82 ARG A C 1
ATOM 632 O O . ARG A 1 82 ? -30.656 6.083 37.569 1.00 37.00 82 ARG A O 1
ATOM 639 N N . VAL A 1 83 ? -29.415 7.863 38.087 1.00 37.78 83 VAL A N 1
ATOM 640 C CA . VAL A 1 83 ? -29.618 8.580 36.804 1.00 37.78 83 VAL A CA 1
ATOM 641 C C . VAL A 1 83 ? -28.293 9.168 36.275 1.00 37.78 83 VAL A C 1
ATOM 643 O O . VAL A 1 83 ? -28.235 9.740 35.201 1.00 37.78 83 VAL A O 1
ATOM 646 N N . THR A 1 84 ? -27.176 8.942 36.970 1.00 36.38 84 THR A N 1
ATOM 647 C CA . THR A 1 84 ? -25.859 9.535 36.668 1.00 36.38 84 THR A CA 1
ATOM 648 C C . THR A 1 84 ? -24.790 8.499 36.300 1.00 36.38 84 THR A C 1
ATOM 650 O O . THR A 1 84 ? -23.624 8.678 36.611 1.00 36.38 84 THR A O 1
ATOM 653 N N . ARG A 1 85 ? -25.159 7.377 35.663 1.00 34.34 85 ARG A N 1
ATOM 654 C CA . ARG A 1 85 ? -24.168 6.385 35.178 1.00 34.34 85 ARG A CA 1
ATOM 655 C C . ARG A 1 85 ? -24.196 6.080 33.685 1.00 34.34 85 ARG A C 1
ATOM 657 O O . ARG A 1 85 ? -23.368 5.301 33.235 1.00 34.34 85 ARG A O 1
ATOM 664 N N . LEU A 1 86 ? -25.101 6.687 32.922 1.00 35.56 86 LEU A N 1
ATOM 665 C CA . LEU A 1 86 ? -25.120 6.536 31.461 1.00 35.56 86 LEU A CA 1
ATOM 666 C C . LEU A 1 86 ? -24.645 7.797 30.724 1.00 35.56 86 LEU A C 1
ATOM 668 O O . LEU A 1 86 ? -24.267 7.714 29.566 1.00 35.56 86 LEU A O 1
ATOM 672 N N . THR A 1 87 ? -24.545 8.932 31.416 1.00 34.56 87 THR A N 1
ATOM 673 C CA . THR A 1 87 ? -24.035 10.213 30.895 1.00 34.56 87 THR A CA 1
ATOM 674 C C . THR A 1 87 ? -22.558 10.483 31.218 1.00 34.56 87 THR A C 1
ATOM 676 O O . THR A 1 87 ? -22.056 11.566 30.944 1.00 34.56 87 THR A O 1
ATOM 679 N N . GLU A 1 88 ? -21.832 9.493 31.751 1.00 34.00 88 GLU A N 1
ATOM 680 C CA . GLU A 1 88 ? -20.379 9.553 32.007 1.00 34.00 88 GLU A CA 1
ATOM 681 C C . GLU A 1 88 ? -19.577 8.524 31.187 1.00 34.00 88 GLU A C 1
ATOM 683 O O . GLU A 1 88 ? -18.441 8.201 31.517 1.00 34.00 88 GLU A O 1
ATOM 688 N N . ILE A 1 89 ? -20.115 8.055 30.056 1.00 38.25 89 ILE A N 1
ATOM 689 C CA 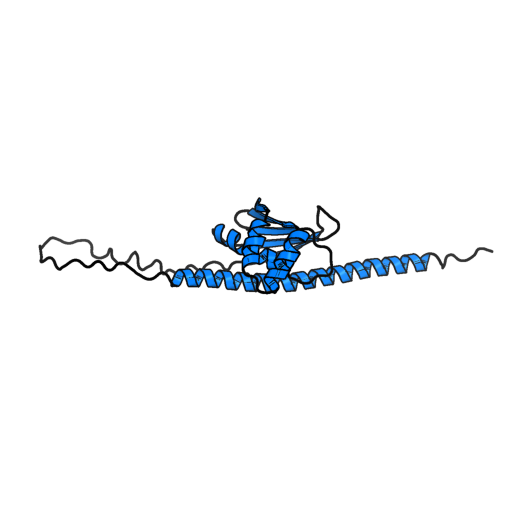. ILE A 1 89 ? -19.287 7.500 28.966 1.00 38.25 89 ILE A CA 1
ATOM 690 C C . ILE A 1 89 ? -19.043 8.599 27.913 1.00 38.25 89 ILE A C 1
ATOM 692 O O . ILE A 1 89 ? -19.007 8.372 26.716 1.00 38.25 89 ILE A O 1
ATOM 696 N N . SER A 1 90 ? -18.875 9.837 28.384 1.00 39.31 90 SER A N 1
ATOM 697 C CA . SER A 1 90 ? -18.141 10.907 27.693 1.00 39.31 90 SER A CA 1
ATOM 698 C C . SER A 1 90 ? -16.737 11.046 28.311 1.00 39.31 90 SER A C 1
ATOM 700 O O . SER A 1 90 ? -16.093 12.095 28.304 1.00 39.31 90 SER A O 1
ATOM 702 N N . ALA A 1 91 ? -16.238 9.956 28.902 1.00 35.69 91 ALA A N 1
ATOM 703 C CA . ALA A 1 91 ? -14.845 9.835 29.274 1.00 35.69 91 ALA A CA 1
ATOM 704 C C . ALA A 1 91 ? -14.047 9.686 27.982 1.00 35.69 91 ALA A C 1
ATOM 706 O O . ALA A 1 91 ? -14.024 8.605 27.402 1.00 35.69 91 ALA A O 1
ATOM 707 N N . LYS A 1 92 ? -13.459 10.802 27.530 1.00 38.75 92 LYS A N 1
ATOM 708 C CA . LYS A 1 92 ? -12.259 10.892 26.689 1.00 38.75 92 LYS A CA 1
ATOM 709 C C . LYS A 1 92 ? -11.637 9.513 26.429 1.00 38.75 92 LYS A C 1
ATOM 711 O O . LYS A 1 92 ? -10.725 9.105 27.148 1.00 38.75 92 LYS A O 1
ATOM 716 N N . ARG A 1 93 ? -12.107 8.792 25.406 1.00 38.78 93 ARG A N 1
ATOM 717 C CA . ARG A 1 93 ? -11.248 7.806 24.763 1.00 38.78 93 ARG A CA 1
ATOM 718 C C . ARG A 1 93 ? -10.173 8.662 24.123 1.00 38.78 93 ARG A C 1
ATOM 720 O O . ARG A 1 93 ? -10.410 9.290 23.098 1.00 38.78 93 ARG A O 1
ATOM 727 N N . THR A 1 94 ? -9.025 8.774 24.779 1.00 40.75 94 THR A N 1
ATOM 728 C CA . THR A 1 94 ? -7.774 8.943 24.050 1.00 40.75 94 THR A CA 1
ATOM 729 C C . THR A 1 94 ? -7.719 7.722 23.145 1.00 40.75 94 THR A C 1
ATOM 731 O O . THR A 1 94 ? -7.316 6.650 23.580 1.00 40.75 94 THR A O 1
ATOM 734 N N . ILE A 1 95 ? -8.309 7.838 21.955 1.00 54.16 95 ILE A N 1
ATOM 735 C CA . ILE A 1 95 ? -8.073 6.889 20.879 1.00 54.16 95 ILE A CA 1
ATOM 736 C C . ILE A 1 95 ? -6.575 7.031 20.654 1.00 54.16 95 ILE A C 1
ATOM 738 O O . ILE A 1 95 ? -6.113 8.135 20.348 1.00 54.16 95 ILE A O 1
ATOM 742 N N . GLU A 1 96 ? -5.816 5.981 20.963 1.00 59.47 96 GLU A N 1
ATOM 743 C CA . GLU A 1 96 ? -4.400 5.962 20.620 1.00 59.47 96 GLU A CA 1
ATOM 744 C C . GLU A 1 96 ? -4.300 6.288 19.126 1.00 59.47 96 GLU A C 1
ATOM 746 O O . GLU A 1 96 ? -5.101 5.766 18.342 1.00 59.47 96 GLU A O 1
ATOM 751 N N . PRO A 1 97 ? -3.439 7.244 18.737 1.00 69.00 97 PRO A N 1
ATOM 752 C CA . PRO A 1 97 ? -3.328 7.621 17.340 1.00 69.00 97 PRO A CA 1
ATOM 753 C C . PRO A 1 97 ? -2.968 6.381 16.533 1.00 69.00 97 PRO A C 1
ATOM 755 O O . PRO A 1 97 ? -2.169 5.559 16.980 1.00 69.00 97 PRO A O 1
ATOM 758 N N . PHE A 1 98 ? -3.567 6.245 15.355 1.00 82.81 98 PHE A N 1
ATOM 759 C CA . PHE A 1 98 ? -3.122 5.207 14.444 1.00 82.81 98 PHE A CA 1
ATOM 760 C C . PHE A 1 98 ? -1.677 5.504 14.038 1.00 82.81 98 PHE A C 1
ATOM 762 O O . PHE A 1 98 ? -1.330 6.651 13.747 1.00 82.81 98 PHE A O 1
ATOM 769 N N . GLU A 1 99 ? -0.842 4.471 14.014 1.00 84.00 99 GLU A N 1
ATOM 770 C CA . GLU A 1 99 ? 0.551 4.583 13.585 1.00 84.00 99 GLU A CA 1
ATOM 771 C C . GLU A 1 99 ? 0.753 3.827 12.274 1.00 84.00 99 GLU A C 1
ATOM 773 O O . GLU A 1 99 ? 0.077 2.834 11.996 1.00 84.00 99 GLU A O 1
ATOM 778 N N . CYS A 1 100 ? 1.681 4.315 11.453 1.00 84.81 100 CYS A N 1
ATOM 779 C CA . CYS A 1 100 ? 2.042 3.690 10.192 1.00 84.81 100 CYS A CA 1
ATOM 780 C C . CYS A 1 100 ? 3.558 3.711 10.008 1.00 84.81 100 CYS A C 1
ATOM 782 O O . CYS A 1 100 ? 4.195 4.754 10.146 1.00 84.81 100 CYS A O 1
ATOM 784 N N . VAL A 1 101 ? 4.126 2.567 9.634 1.00 87.38 101 VAL A N 1
ATOM 785 C CA . VAL A 1 101 ? 5.537 2.417 9.275 1.00 87.38 101 VAL A CA 1
ATOM 786 C C . VAL A 1 101 ? 5.625 1.809 7.886 1.00 87.38 101 VAL A C 1
ATOM 788 O O . VAL A 1 101 ? 5.060 0.750 7.620 1.00 87.38 101 VAL A O 1
ATOM 791 N N . VAL A 1 102 ? 6.364 2.467 6.998 1.00 86.62 102 VAL A N 1
ATOM 792 C CA . VAL A 1 102 ? 6.585 1.991 5.633 1.00 86.62 102 VAL A CA 1
ATOM 793 C C . VAL A 1 102 ? 7.984 1.401 5.531 1.00 86.62 102 VAL A C 1
ATOM 795 O O . VAL A 1 102 ? 8.976 2.008 5.931 1.00 86.62 102 VAL A O 1
ATOM 798 N N . ILE A 1 103 ? 8.076 0.208 4.963 1.00 88.00 103 ILE A N 1
ATOM 799 C CA . ILE A 1 103 ? 9.319 -0.522 4.759 1.00 88.00 103 ILE A CA 1
ATOM 800 C C . ILE A 1 103 ? 9.413 -0.875 3.280 1.00 88.00 103 ILE A C 1
ATOM 802 O O . ILE A 1 103 ? 8.446 -1.313 2.664 1.00 88.00 103 ILE A O 1
ATOM 806 N N . VAL A 1 104 ? 10.597 -0.693 2.704 1.00 88.38 104 VAL A N 1
ATOM 807 C CA . VAL A 1 104 ? 10.927 -1.201 1.372 1.00 88.38 104 VAL A CA 1
ATOM 808 C C . VAL A 1 104 ? 12.150 -2.085 1.518 1.00 88.38 104 VAL A C 1
ATOM 810 O O . VAL A 1 104 ? 13.159 -1.653 2.081 1.00 88.38 104 VAL A O 1
ATOM 813 N N . GLY A 1 105 ? 12.046 -3.317 1.038 1.00 84.94 105 GLY A N 1
ATOM 814 C CA . GLY A 1 105 ? 13.114 -4.307 1.114 1.00 84.94 105 GLY A CA 1
ATOM 815 C C . GLY A 1 105 ? 13.222 -5.121 -0.163 1.00 84.94 105 GLY A C 1
ATOM 816 O O . GLY A 1 105 ? 12.350 -5.056 -1.026 1.00 84.94 105 GLY A O 1
ATOM 817 N N . ASP A 1 106 ? 14.296 -5.897 -0.278 1.00 86.62 106 ASP A N 1
ATOM 818 C CA . ASP A 1 106 ? 14.473 -6.817 -1.399 1.00 86.62 106 ASP A CA 1
ATOM 819 C C . ASP A 1 106 ? 13.350 -7.861 -1.411 1.00 86.62 106 ASP A C 1
ATOM 821 O O . ASP A 1 106 ? 13.034 -8.460 -0.377 1.00 86.62 106 ASP A O 1
ATOM 825 N N . SER A 1 107 ? 12.757 -8.079 -2.586 1.00 86.69 107 SER A N 1
ATOM 826 C CA . SER A 1 107 ? 11.727 -9.103 -2.748 1.00 86.69 107 SER A CA 1
ATOM 827 C C . SER A 1 107 ? 12.339 -10.500 -2.669 1.00 86.69 107 SER A C 1
ATOM 829 O O . SER A 1 107 ? 13.436 -10.747 -3.176 1.00 86.69 107 SER A O 1
ATOM 831 N N . GLN A 1 108 ? 11.620 -11.432 -2.041 1.00 87.25 108 GLN A N 1
ATOM 832 C CA . GLN A 1 108 ? 12.005 -12.849 -2.033 1.00 87.25 108 GLN A CA 1
ATOM 833 C C . GLN A 1 108 ? 11.498 -13.603 -3.268 1.00 87.25 108 GLN A C 1
ATOM 835 O O . GLN A 1 108 ? 12.027 -14.666 -3.591 1.00 87.25 108 GLN A O 1
ATOM 840 N N . ASP A 1 109 ? 10.499 -13.051 -3.958 1.00 84.12 109 ASP A N 1
ATOM 841 C CA . ASP A 1 109 ? 9.787 -13.720 -5.047 1.00 84.12 109 ASP A CA 1
ATOM 842 C C . ASP A 1 109 ? 10.263 -13.268 -6.437 1.00 84.12 109 ASP A C 1
ATOM 844 O O . ASP A 1 109 ? 10.027 -13.961 -7.430 1.00 84.12 109 ASP A O 1
ATOM 848 N N . MET A 1 110 ? 10.940 -12.118 -6.535 1.00 87.38 110 MET A N 1
ATOM 849 C CA . MET A 1 110 ? 11.423 -11.582 -7.808 1.00 87.38 110 MET A CA 1
ATOM 850 C C . MET A 1 110 ? 12.634 -10.651 -7.680 1.00 87.38 110 MET A C 1
ATOM 852 O O . MET A 1 110 ? 12.958 -10.151 -6.607 1.00 87.38 110 MET A O 1
ATOM 856 N N . ASP A 1 111 ? 13.260 -10.347 -8.822 1.00 85.81 111 ASP A N 1
ATOM 857 C CA . ASP A 1 111 ? 14.287 -9.308 -8.931 1.00 85.81 111 ASP A CA 1
ATOM 858 C C . ASP A 1 111 ? 13.656 -7.912 -8.773 1.00 85.81 111 ASP A C 1
ATOM 860 O O . ASP A 1 111 ? 13.232 -7.274 -9.742 1.00 85.81 111 ASP A O 1
ATOM 864 N N . GLY A 1 112 ? 13.592 -7.417 -7.538 1.00 89.69 112 GLY A N 1
ATOM 865 C CA . GLY A 1 112 ? 13.088 -6.081 -7.244 1.00 89.69 112 GLY A CA 1
ATOM 866 C C . GLY A 1 112 ? 12.904 -5.809 -5.763 1.00 89.69 112 GLY A C 1
ATOM 867 O O . GLY A 1 112 ? 13.667 -6.304 -4.937 1.00 89.69 112 GLY A O 1
ATOM 868 N N . GLN A 1 113 ? 11.949 -4.944 -5.440 1.00 91.06 113 GLN A N 1
ATOM 869 C CA . GLN A 1 113 ? 11.638 -4.555 -4.069 1.00 91.06 113 GLN A CA 1
ATOM 870 C C . GLN A 1 113 ? 10.189 -4.895 -3.731 1.00 91.06 113 GLN A C 1
ATOM 872 O O . GLN A 1 113 ? 9.314 -4.751 -4.578 1.00 91.06 113 GLN A O 1
ATOM 877 N N . ASP A 1 114 ? 9.938 -5.270 -2.486 1.00 93.06 114 ASP A N 1
ATOM 878 C CA . ASP A 1 114 ? 8.594 -5.326 -1.924 1.00 93.06 114 ASP A CA 1
ATOM 879 C C . ASP A 1 114 ? 8.388 -4.152 -0.968 1.00 93.06 114 ASP A C 1
ATOM 881 O O . ASP A 1 114 ? 9.328 -3.655 -0.335 1.00 93.06 114 ASP A O 1
ATOM 885 N N . VAL A 1 115 ? 7.142 -3.698 -0.887 1.00 92.94 115 VAL A N 1
ATOM 886 C CA . VAL A 1 115 ? 6.713 -2.609 -0.010 1.00 92.94 115 VAL A CA 1
ATOM 887 C C . VAL A 1 115 ? 5.870 -3.224 1.097 1.00 92.94 115 VAL A C 1
ATOM 889 O O . VAL A 1 115 ? 4.884 -3.887 0.803 1.00 92.94 115 VAL A O 1
ATOM 892 N N . GLU A 1 116 ? 6.222 -3.008 2.358 1.00 93.75 116 GLU A N 1
ATOM 893 C CA . GLU A 1 116 ? 5.401 -3.389 3.510 1.00 93.75 116 GLU A CA 1
ATOM 894 C C . GLU A 1 116 ? 4.950 -2.123 4.242 1.00 93.75 116 GLU A C 1
ATOM 896 O O . GLU A 1 116 ? 5.770 -1.299 4.639 1.00 93.75 116 GLU A O 1
ATOM 901 N N . ILE A 1 117 ? 3.643 -1.969 4.423 1.00 91.19 117 ILE A N 1
ATOM 902 C CA . ILE A 1 117 ? 3.038 -0.926 5.246 1.00 91.19 117 ILE A CA 1
ATOM 903 C C . ILE A 1 117 ? 2.503 -1.605 6.503 1.00 91.19 117 ILE A C 1
ATOM 905 O O . ILE A 1 117 ? 1.585 -2.427 6.441 1.00 91.19 117 ILE A O 1
ATOM 909 N N . ARG A 1 118 ? 3.094 -1.270 7.646 1.00 91.31 118 ARG A N 1
ATOM 910 C CA . ARG A 1 118 ? 2.663 -1.736 8.963 1.00 91.31 118 ARG A CA 1
ATOM 911 C C . ARG A 1 118 ? 1.798 -0.673 9.596 1.00 91.31 118 ARG A C 1
ATOM 913 O O . ARG A 1 118 ? 2.197 0.485 9.649 1.00 91.31 118 ARG A O 1
ATOM 920 N N . ILE A 1 119 ? 0.619 -1.074 10.026 1.00 89.75 119 ILE A N 1
ATOM 921 C CA . ILE A 1 119 ? -0.418 -0.208 10.556 1.00 89.75 119 ILE A CA 1
ATOM 922 C C . ILE A 1 119 ? -0.735 -0.698 11.961 1.00 89.75 119 ILE A C 1
ATOM 924 O O . ILE A 1 119 ? -0.983 -1.885 12.168 1.00 89.75 119 ILE A O 1
ATOM 928 N N . THR A 1 120 ? -0.762 0.217 12.915 1.00 86.56 120 THR A N 1
ATOM 929 C CA . THR A 1 120 ? -1.142 -0.091 14.292 1.00 86.56 120 THR A CA 1
ATOM 930 C C . THR A 1 120 ? -2.495 0.543 14.558 1.00 86.56 120 THR A C 1
ATOM 932 O O . THR A 1 120 ? -2.618 1.768 14.623 1.00 86.56 120 THR A O 1
ATOM 935 N N . MET A 1 121 ? -3.523 -0.304 14.672 1.00 84.88 121 MET A N 1
ATOM 936 C CA . MET A 1 121 ? -4.910 0.088 14.940 1.00 84.88 121 MET A CA 1
ATOM 937 C C . MET A 1 121 ? -5.452 -0.744 16.110 1.00 84.88 121 MET A C 1
ATOM 939 O O . MET A 1 121 ? -6.099 -1.772 15.889 1.00 84.88 121 MET A O 1
ATOM 943 N N . PRO A 1 122 ? -5.202 -0.318 17.364 1.00 73.06 122 PRO A N 1
ATOM 944 C CA . PRO A 1 122 ? -5.531 -1.113 18.543 1.00 73.06 122 PRO A CA 1
ATOM 945 C C . PRO A 1 122 ? -7.011 -1.512 18.589 1.00 73.06 122 PRO A C 1
ATOM 947 O O . PRO A 1 122 ? -7.893 -0.653 18.581 1.00 73.06 122 PRO A O 1
ATOM 950 N N . ASP A 1 123 ? -7.275 -2.822 18.646 1.00 70.75 123 ASP A N 1
ATOM 951 C CA . ASP A 1 123 ? -8.609 -3.437 18.736 1.00 70.75 123 ASP A CA 1
ATOM 952 C C . ASP A 1 123 ? -9.598 -3.045 17.609 1.00 70.75 123 ASP A C 1
ATOM 954 O O . ASP A 1 123 ? -10.817 -3.126 17.789 1.00 70.75 123 ASP A O 1
ATOM 958 N N . MET A 1 124 ? -9.103 -2.633 16.430 1.00 82.88 124 MET A N 1
ATOM 959 C CA . MET A 1 124 ? -9.935 -2.168 15.307 1.00 82.88 124 MET A CA 1
ATOM 960 C C . MET A 1 124 ? -9.610 -2.866 13.977 1.00 82.88 124 MET A C 1
ATOM 962 O O . MET A 1 124 ? -9.313 -2.222 12.970 1.00 82.88 124 MET A O 1
ATOM 966 N N . LEU A 1 125 ? -9.737 -4.197 13.941 1.00 86.50 125 LEU A N 1
ATOM 967 C CA . LEU A 1 125 ? -9.496 -4.981 12.723 1.00 86.50 125 LEU A CA 1
ATOM 968 C C . LEU A 1 125 ? -10.370 -4.535 11.536 1.00 86.50 125 LEU A C 1
ATOM 970 O O . LEU A 1 125 ? -9.881 -4.451 10.413 1.00 86.50 125 LEU A O 1
ATOM 974 N N . ASP A 1 126 ? -11.640 -4.199 11.773 1.00 89.38 126 ASP A N 1
ATOM 975 C CA . ASP A 1 126 ? -12.540 -3.716 10.715 1.00 89.38 126 ASP A CA 1
ATOM 976 C C . ASP A 1 126 ? -12.060 -2.383 10.116 1.00 89.38 126 ASP A C 1
ATOM 978 O O . ASP A 1 126 ? -12.169 -2.161 8.910 1.00 89.38 126 ASP A O 1
ATOM 982 N N . ALA A 1 127 ? -11.474 -1.512 10.946 1.00 88.69 127 ALA A N 1
ATOM 983 C CA . ALA A 1 127 ? -10.898 -0.247 10.499 1.00 88.69 127 ALA A CA 1
ATOM 984 C C . ALA A 1 127 ? -9.654 -0.490 9.636 1.00 88.69 127 ALA A C 1
ATOM 986 O O . ALA A 1 127 ? -9.510 0.121 8.577 1.00 88.69 127 ALA A O 1
ATOM 987 N N . PHE A 1 128 ? -8.811 -1.451 10.025 1.00 92.50 128 PHE A N 1
ATOM 988 C CA . PHE A 1 128 ? -7.690 -1.888 9.197 1.00 92.50 128 PHE A CA 1
ATOM 989 C C . PHE A 1 128 ? -8.165 -2.450 7.856 1.00 92.50 128 PHE A C 1
ATOM 991 O O . PHE A 1 128 ? -7.641 -2.068 6.812 1.00 92.50 128 PHE A O 1
ATOM 998 N N . MET A 1 129 ? -9.192 -3.304 7.855 1.00 94.00 129 MET A N 1
ATOM 999 C CA . MET A 1 129 ? -9.737 -3.874 6.621 1.00 94.00 129 MET A CA 1
ATOM 1000 C C . MET A 1 129 ? -10.321 -2.815 5.677 1.00 94.00 129 MET A C 1
ATOM 1002 O O . MET A 1 129 ? -10.248 -2.986 4.460 1.00 94.00 129 MET A O 1
ATOM 1006 N N . ALA A 1 130 ? -10.864 -1.721 6.216 1.00 93.38 130 ALA A N 1
ATOM 1007 C CA . ALA A 1 130 ? -11.355 -0.589 5.433 1.00 93.38 130 ALA A CA 1
ATOM 1008 C C . ALA A 1 130 ? -10.230 0.329 4.924 1.00 93.38 130 ALA A C 1
ATOM 1010 O O . ALA A 1 130 ? -10.325 0.857 3.818 1.00 93.38 130 ALA A O 1
ATOM 1011 N N . PHE A 1 131 ? -9.159 0.506 5.701 1.00 94.19 131 PHE A N 1
ATOM 1012 C CA . PHE A 1 131 ? -8.039 1.378 5.339 1.00 94.19 131 PHE A CA 1
ATOM 1013 C C . PHE A 1 131 ? -7.017 0.707 4.407 1.00 94.19 131 PHE A C 1
ATOM 1015 O O . PHE A 1 131 ? -6.411 1.368 3.567 1.00 94.19 131 PHE A O 1
ATOM 1022 N N . ALA A 1 132 ? -6.838 -0.609 4.514 1.00 96.00 132 ALA A N 1
ATOM 1023 C CA . ALA A 1 132 ? -5.884 -1.386 3.723 1.00 96.00 132 ALA A CA 1
ATOM 1024 C C . ALA A 1 132 ? -5.963 -1.125 2.197 1.00 96.00 132 ALA A C 1
ATOM 1026 O O . ALA A 1 132 ? -4.914 -0.871 1.600 1.00 96.00 132 ALA A O 1
ATOM 1027 N N . PRO A 1 133 ? -7.147 -1.103 1.546 1.00 97.25 133 PRO A N 1
ATOM 1028 C CA . PRO A 1 133 ? -7.256 -0.743 0.130 1.00 97.25 133 PRO A CA 1
ATOM 1029 C C . PRO A 1 133 ? -6.739 0.667 -0.184 1.00 97.25 133 PRO A C 1
ATOM 1031 O O . PRO A 1 133 ? -6.076 0.864 -1.198 1.00 97.25 133 PRO A O 1
ATOM 1034 N N . ILE A 1 134 ? -6.985 1.641 0.698 1.00 96.12 134 ILE A N 1
ATOM 1035 C CA . ILE A 1 134 ? -6.521 3.027 0.532 1.00 96.12 134 ILE A CA 1
ATOM 1036 C C . ILE A 1 134 ? -4.991 3.067 0.595 1.00 96.12 134 ILE A C 1
ATOM 1038 O O . ILE A 1 134 ? -4.343 3.602 -0.299 1.00 96.12 134 ILE A O 1
ATOM 1042 N N . ALA A 1 135 ? -4.393 2.420 1.595 1.00 95.19 135 ALA A N 1
ATOM 1043 C CA . ALA A 1 135 ? -2.940 2.347 1.722 1.00 95.19 135 ALA A CA 1
ATOM 1044 C C . ALA A 1 135 ? -2.266 1.615 0.540 1.00 95.19 135 ALA A C 1
ATOM 1046 O O . ALA A 1 135 ? -1.187 2.023 0.104 1.00 95.19 135 ALA A O 1
ATOM 1047 N N . ALA A 1 136 ? -2.899 0.576 -0.023 1.00 97.56 136 ALA A N 1
ATOM 1048 C CA . ALA A 1 136 ? -2.420 -0.075 -1.248 1.00 97.56 136 ALA A CA 1
ATOM 1049 C C . ALA A 1 136 ? -2.428 0.878 -2.451 1.00 97.56 136 ALA A C 1
ATOM 1051 O O . ALA A 1 136 ? -1.468 0.898 -3.224 1.00 97.56 136 ALA A O 1
ATOM 1052 N N . LEU A 1 137 ? -3.494 1.672 -2.604 1.00 97.38 137 LEU A N 1
ATOM 1053 C CA . LEU A 1 137 ? -3.608 2.671 -3.668 1.00 97.38 137 LEU A CA 1
ATOM 1054 C C . LEU A 1 137 ? -2.532 3.744 -3.539 1.00 97.38 137 LEU A C 1
ATOM 1056 O O . LEU A 1 137 ? -1.876 4.051 -4.532 1.00 97.38 137 LEU A O 1
ATOM 1060 N N . GLU A 1 138 ? -2.299 4.257 -2.330 1.00 94.12 138 GLU A N 1
ATOM 1061 C CA . GLU A 1 138 ? -1.232 5.227 -2.072 1.00 94.12 138 GLU A CA 1
ATOM 1062 C C . GLU A 1 138 ? 0.141 4.650 -2.440 1.00 94.12 138 GLU A C 1
ATOM 1064 O O . GLU A 1 138 ? 0.896 5.280 -3.179 1.00 94.12 138 GLU A O 1
ATOM 1069 N N . ALA A 1 139 ? 0.450 3.417 -2.024 1.00 94.19 139 ALA A N 1
ATOM 1070 C CA . ALA A 1 139 ? 1.699 2.750 -2.402 1.00 94.19 139 ALA A CA 1
ATOM 1071 C C . ALA A 1 139 ? 1.854 2.603 -3.921 1.00 94.19 139 ALA A C 1
ATOM 1073 O O . ALA A 1 139 ? 2.901 2.934 -4.480 1.00 94.19 139 ALA A O 1
ATOM 1074 N N . ALA A 1 140 ? 0.804 2.147 -4.601 1.00 96.19 140 ALA A N 1
ATOM 1075 C CA . ALA A 1 140 ? 0.814 1.955 -6.045 1.00 96.19 140 ALA A CA 1
ATOM 1076 C C . ALA A 1 140 ? 0.867 3.277 -6.835 1.00 96.19 140 ALA A C 1
ATOM 1078 O O . ALA A 1 140 ? 1.421 3.318 -7.934 1.00 96.19 140 ALA A O 1
ATOM 1079 N N . ALA A 1 141 ? 0.342 4.367 -6.272 1.00 93.94 141 ALA A N 1
ATOM 1080 C CA . ALA A 1 141 ? 0.296 5.685 -6.896 1.00 93.94 141 ALA A CA 1
ATOM 1081 C C . ALA A 1 141 ? 1.623 6.458 -6.819 1.00 93.94 141 ALA A C 1
ATOM 1083 O O . ALA A 1 141 ? 1.867 7.336 -7.654 1.00 93.94 141 ALA A O 1
ATOM 1084 N N . VAL A 1 142 ? 2.483 6.180 -5.829 1.00 91.50 142 VAL A N 1
ATOM 1085 C CA . VAL A 1 142 ? 3.723 6.947 -5.636 1.00 91.50 142 VAL A CA 1
ATOM 1086 C C . VAL A 1 142 ? 4.693 6.698 -6.802 1.00 91.50 142 VAL A C 1
ATOM 1088 O O . VAL A 1 142 ? 5.173 5.575 -6.993 1.00 91.50 142 VAL A O 1
ATOM 1091 N N . PRO A 1 143 ? 5.090 7.746 -7.552 1.00 89.19 143 PRO A N 1
ATOM 1092 C CA . PRO A 1 143 ? 6.018 7.590 -8.663 1.00 89.19 143 PRO A CA 1
ATOM 1093 C C . PRO A 1 143 ? 7.390 7.092 -8.202 1.00 89.19 143 PRO A C 1
ATOM 1095 O O . PRO A 1 143 ? 8.054 7.713 -7.367 1.00 89.19 143 PRO A O 1
ATOM 1098 N N . HIS A 1 144 ? 7.879 6.022 -8.821 1.00 88.06 144 HIS A N 1
ATOM 1099 C CA . HIS A 1 144 ? 9.182 5.440 -8.514 1.00 88.06 144 HIS A CA 1
ATOM 1100 C C . HIS A 1 144 ? 9.931 4.998 -9.775 1.00 88.06 144 HIS A C 1
ATOM 1102 O O . HIS A 1 144 ? 9.449 5.085 -10.901 1.00 88.06 144 HIS A O 1
ATOM 1108 N N . LYS A 1 145 ? 11.204 4.628 -9.594 1.00 89.25 145 LYS A N 1
ATOM 1109 C CA . LYS A 1 145 ? 12.127 4.246 -10.681 1.00 89.25 145 LYS A CA 1
ATOM 1110 C C . LYS A 1 145 ? 12.956 3.016 -10.304 1.00 89.25 145 LYS A C 1
ATOM 1112 O O . LYS A 1 145 ? 14.178 3.003 -10.498 1.00 89.25 145 LYS A O 1
ATOM 1117 N N . PHE A 1 146 ? 12.305 2.040 -9.690 1.00 87.75 146 PHE A N 1
ATOM 1118 C CA . PHE A 1 146 ? 12.838 0.726 -9.334 1.00 87.75 146 PHE A CA 1
ATOM 1119 C C . PHE A 1 146 ? 11.702 -0.303 -9.447 1.00 87.75 146 PHE A C 1
ATOM 1121 O O . PHE A 1 146 ? 10.555 0.084 -9.294 1.00 87.75 146 PHE A O 1
ATOM 1128 N N . PRO A 1 147 ? 11.971 -1.572 -9.765 1.00 91.00 147 PRO A N 1
ATOM 1129 C CA . PRO A 1 147 ? 10.911 -2.571 -9.873 1.00 91.00 147 PRO A CA 1
ATOM 1130 C C . PRO A 1 147 ? 10.303 -2.874 -8.498 1.00 91.00 147 PRO A C 1
ATOM 1132 O O . PRO A 1 147 ? 11.048 -3.114 -7.543 1.00 91.00 147 PRO A O 1
ATOM 1135 N N . VAL A 1 148 ? 8.971 -2.879 -8.422 1.00 92.88 148 VAL A N 1
ATOM 1136 C CA . VAL A 1 148 ? 8.203 -3.296 -7.243 1.00 92.88 148 VAL A CA 1
ATOM 1137 C C . VAL A 1 148 ? 7.453 -4.584 -7.570 1.00 92.88 148 VAL A C 1
ATOM 1139 O O . VAL A 1 148 ? 6.836 -4.674 -8.631 1.00 92.88 148 VAL A O 1
ATOM 1142 N N . GLY A 1 149 ? 7.541 -5.578 -6.687 1.00 94.00 149 GLY A N 1
ATOM 1143 C CA . GLY A 1 149 ? 6.854 -6.861 -6.832 1.00 94.00 149 GLY A CA 1
ATOM 1144 C C . GLY A 1 149 ? 5.495 -6.856 -6.161 1.00 94.00 149 GLY A C 1
ATOM 1145 O O . GLY A 1 149 ? 4.463 -6.868 -6.834 1.00 94.00 149 GLY A O 1
ATOM 1146 N N . PHE A 1 150 ? 5.497 -6.805 -4.833 1.00 96.62 150 PHE A N 1
ATOM 1147 C CA . PHE A 1 150 ? 4.291 -6.850 -4.015 1.00 96.62 150 PHE A CA 1
ATOM 1148 C C . PHE A 1 150 ? 4.183 -5.659 -3.065 1.00 96.62 150 PHE A C 1
ATOM 1150 O O . PHE A 1 150 ? 5.177 -5.085 -2.611 1.00 96.62 150 PHE A O 1
ATOM 1157 N N . ILE A 1 151 ? 2.935 -5.330 -2.739 1.00 97.50 151 ILE A N 1
ATOM 1158 C CA . ILE A 1 151 ? 2.571 -4.442 -1.639 1.00 97.50 151 ILE A CA 1
ATOM 1159 C C . ILE A 1 151 ? 1.937 -5.311 -0.552 1.00 97.50 151 ILE A C 1
ATOM 1161 O O . ILE A 1 151 ? 0.947 -6.001 -0.803 1.00 97.50 151 ILE A O 1
ATOM 1165 N N . TYR A 1 152 ? 2.512 -5.269 0.643 1.00 96.88 152 TYR A N 1
ATOM 1166 C CA . TYR A 1 152 ? 2.047 -5.937 1.850 1.00 96.88 152 TYR A CA 1
ATOM 1167 C C . TYR A 1 152 ? 1.487 -4.908 2.827 1.00 96.88 152 TYR A C 1
ATOM 1169 O O . TYR A 1 152 ? 2.072 -3.849 3.040 1.00 96.88 152 TYR A O 1
ATOM 1177 N N . LEU A 1 153 ? 0.366 -5.245 3.451 1.00 96.69 153 LEU A N 1
ATOM 1178 C CA . LEU A 1 153 ? -0.294 -4.452 4.479 1.00 96.69 153 LEU A CA 1
ATOM 1179 C C . LEU A 1 153 ? -0.418 -5.327 5.712 1.00 96.69 153 LEU A C 1
ATOM 1181 O O . LEU A 1 153 ? -1.001 -6.406 5.623 1.00 96.69 153 LEU A O 1
ATOM 1185 N N . ARG A 1 154 ? 0.125 -4.888 6.842 1.00 94.19 154 ARG A N 1
ATOM 1186 C CA . ARG A 1 154 ? 0.113 -5.644 8.095 1.00 94.19 154 ARG A CA 1
ATOM 1187 C C . ARG A 1 154 ? -0.525 -4.815 9.189 1.00 94.19 154 ARG A C 1
ATOM 1189 O O . ARG A 1 154 ? -0.115 -3.678 9.389 1.00 94.19 154 ARG A O 1
ATOM 1196 N N . GLU A 1 155 ? -1.447 -5.410 9.928 1.00 92.75 155 GLU A N 1
ATOM 1197 C CA . GLU A 1 155 ? -1.885 -4.859 11.206 1.00 92.75 155 GLU A CA 1
ATOM 1198 C C . GLU A 1 155 ? -1.017 -5.448 12.332 1.00 92.75 155 GLU A C 1
ATOM 1200 O O . GLU A 1 155 ? -0.888 -6.670 12.441 1.00 92.75 155 GLU A O 1
ATOM 1205 N N . GLU A 1 156 ? -0.349 -4.596 13.117 1.00 88.25 156 GLU A N 1
ATOM 1206 C CA . GLU A 1 156 ? 0.683 -5.032 14.076 1.00 88.25 156 GLU A CA 1
ATOM 1207 C C . GLU A 1 156 ? 0.131 -5.753 15.314 1.00 88.25 156 GLU A C 1
ATOM 1209 O O . GLU A 1 156 ? 0.849 -6.545 15.924 1.00 88.25 156 GLU A O 1
ATOM 1214 N N . THR A 1 157 ? -1.118 -5.500 15.711 1.00 84.12 157 THR A N 1
ATOM 1215 C CA . THR A 1 157 ? -1.691 -6.061 16.950 1.00 84.12 157 THR A CA 1
ATOM 1216 C C . THR A 1 157 ? -2.365 -7.420 16.753 1.00 84.12 157 THR A C 1
ATOM 1218 O O . THR A 1 157 ? -2.437 -8.228 17.679 1.00 84.12 157 THR A O 1
ATOM 1221 N N . THR A 1 158 ? -2.835 -7.692 15.540 1.00 84.38 158 THR A N 1
ATOM 1222 C CA . THR A 1 158 ? -3.606 -8.876 15.149 1.00 84.38 158 THR A CA 1
ATOM 1223 C C . THR A 1 158 ? -2.856 -9.781 14.178 1.00 84.38 158 THR A C 1
ATOM 1225 O O . THR A 1 158 ? -3.344 -10.869 13.874 1.00 84.38 158 THR A O 1
ATOM 1228 N N . ASP A 1 159 ? -1.694 -9.343 13.680 1.00 83.12 159 ASP A N 1
ATOM 1229 C CA . ASP A 1 159 ? -0.907 -10.012 12.639 1.00 83.12 159 ASP A CA 1
ATOM 1230 C C . ASP A 1 159 ? -1.685 -10.270 11.336 1.00 83.12 159 ASP A C 1
ATOM 1232 O O . ASP A 1 159 ? -1.270 -11.083 10.505 1.00 83.12 159 ASP A O 1
ATOM 1236 N N . ARG A 1 160 ? -2.808 -9.570 11.113 1.00 92.38 160 ARG A N 1
ATOM 1237 C CA . ARG A 1 160 ? -3.564 -9.678 9.864 1.00 92.38 160 ARG A CA 1
ATOM 1238 C C . ARG A 1 160 ? -2.738 -9.108 8.720 1.00 92.38 160 ARG A C 1
ATOM 1240 O O . ARG A 1 160 ? -2.249 -7.983 8.813 1.00 92.38 160 ARG A O 1
ATOM 1247 N N . ILE A 1 161 ? -2.635 -9.855 7.621 1.00 94.44 161 ILE A N 1
ATOM 1248 C CA . ILE A 1 161 ? -1.879 -9.425 6.442 1.00 94.44 161 ILE A CA 1
ATOM 1249 C C . ILE A 1 161 ? -2.795 -9.391 5.220 1.00 94.44 161 ILE A C 1
ATOM 1251 O O . ILE A 1 161 ? -3.556 -10.324 4.969 1.00 94.44 161 ILE A O 1
ATOM 1255 N N . ALA A 1 162 ? -2.678 -8.342 4.414 1.00 97.00 162 ALA A N 1
ATOM 1256 C CA . ALA A 1 162 ? -3.143 -8.331 3.035 1.00 97.00 162 ALA A CA 1
ATOM 1257 C C . ALA A 1 162 ? -1.953 -8.169 2.090 1.00 97.00 162 ALA A C 1
ATOM 1259 O O . ALA A 1 162 ? -0.938 -7.567 2.446 1.00 97.00 162 ALA A O 1
ATOM 1260 N N . ARG A 1 163 ? -2.075 -8.695 0.874 1.00 97.00 163 ARG A N 1
ATOM 1261 C CA . ARG A 1 163 ? -1.098 -8.465 -0.191 1.00 97.00 163 ARG A CA 1
ATOM 1262 C C . ARG A 1 163 ? -1.770 -8.212 -1.529 1.00 97.00 163 ARG A C 1
ATOM 1264 O O . ARG A 1 163 ? -2.824 -8.782 -1.803 1.00 97.00 163 ARG A O 1
ATOM 1271 N N . VAL A 1 164 ? -1.100 -7.463 -2.391 1.00 97.94 164 VAL A N 1
ATOM 1272 C CA . VAL A 1 164 ? -1.460 -7.309 -3.806 1.00 97.94 164 VAL A CA 1
ATOM 1273 C C . VAL A 1 164 ? -0.192 -7.247 -4.652 1.00 97.94 164 VAL A C 1
ATOM 1275 O O . VAL A 1 164 ? 0.833 -6.719 -4.213 1.00 97.94 164 VAL A O 1
ATOM 1278 N N . ALA A 1 165 ? -0.232 -7.830 -5.851 1.00 96.94 165 ALA A N 1
ATOM 1279 C CA . ALA A 1 165 ? 0.859 -7.685 -6.805 1.00 96.94 165 ALA A CA 1
ATOM 1280 C C . ALA A 1 165 ? 0.846 -6.263 -7.373 1.00 96.94 165 ALA A C 1
ATOM 1282 O O . ALA A 1 165 ? -0.204 -5.746 -7.756 1.00 96.94 165 ALA A O 1
ATOM 1283 N N . PHE A 1 166 ? 2.013 -5.630 -7.461 1.00 96.38 166 PHE A N 1
ATOM 1284 C CA . PHE A 1 166 ? 2.121 -4.250 -7.926 1.00 96.38 166 PHE A CA 1
ATOM 1285 C C . PHE A 1 166 ? 1.545 -4.075 -9.339 1.00 96.38 166 PHE A C 1
ATOM 1287 O O . PHE A 1 166 ? 0.851 -3.101 -9.609 1.00 96.38 166 PHE A O 1
ATOM 1294 N N . VAL A 1 167 ? 1.768 -5.061 -10.213 1.00 95.75 167 VAL A N 1
ATOM 1295 C CA . VAL A 1 167 ? 1.262 -5.077 -11.597 1.00 95.75 167 VAL A CA 1
ATOM 1296 C C . VAL A 1 167 ? -0.265 -5.027 -11.698 1.00 95.75 167 VAL A C 1
ATOM 1298 O O . VAL A 1 167 ? -0.788 -4.507 -12.681 1.00 95.75 167 VAL A O 1
ATOM 1301 N N . ASP A 1 168 ? -0.970 -5.536 -10.687 1.00 97.12 168 ASP A N 1
ATOM 1302 C CA . ASP A 1 168 ? -2.432 -5.505 -10.622 1.00 97.12 168 ASP A CA 1
ATOM 1303 C C . ASP A 1 168 ? -2.919 -4.219 -9.936 1.00 97.12 168 ASP A C 1
ATOM 1305 O O . ASP A 1 168 ? -3.939 -3.648 -10.320 1.00 97.12 168 ASP A O 1
ATOM 1309 N N . ALA A 1 169 ? -2.160 -3.722 -8.954 1.00 97.44 169 ALA A N 1
ATOM 1310 C CA . ALA A 1 169 ? -2.484 -2.521 -8.192 1.00 97.44 169 ALA A CA 1
ATOM 1311 C C . ALA A 1 169 ? -2.274 -1.213 -8.981 1.00 97.44 169 ALA A C 1
ATOM 1313 O O . ALA A 1 169 ? -3.082 -0.291 -8.872 1.00 97.44 169 ALA A O 1
ATOM 1314 N N . GLU A 1 170 ? -1.210 -1.120 -9.785 1.00 97.00 170 GLU A N 1
ATOM 1315 C CA . GLU A 1 170 ? -0.830 0.077 -10.550 1.00 97.00 170 GLU A CA 1
ATOM 1316 C C . GLU A 1 170 ? -1.961 0.644 -11.434 1.00 97.00 170 GLU A C 1
ATOM 1318 O O . GLU A 1 170 ? -2.249 1.842 -11.331 1.00 97.00 170 GLU A O 1
ATOM 1323 N N . PRO A 1 171 ? -2.660 -0.149 -12.275 1.00 97.12 171 PRO A N 1
ATOM 1324 C CA . PRO A 1 171 ? -3.750 0.388 -13.091 1.00 97.12 171 PRO A CA 1
ATOM 1325 C C . PRO A 1 171 ? -4.936 0.889 -12.252 1.00 97.12 171 PRO A C 1
ATOM 1327 O O . PRO A 1 171 ? -5.589 1.863 -12.640 1.00 97.12 171 PRO A O 1
ATOM 1330 N N . ILE A 1 172 ? -5.207 0.265 -11.101 1.00 97.75 172 ILE A N 1
ATOM 1331 C CA . ILE A 1 172 ? -6.275 0.685 -10.182 1.00 97.75 172 ILE A CA 1
ATOM 1332 C C . ILE A 1 172 ? -5.889 2.015 -9.518 1.00 97.75 172 ILE A C 1
ATOM 1334 O O . ILE A 1 172 ? -6.685 2.954 -9.495 1.00 97.75 172 ILE A O 1
ATOM 1338 N N . ALA A 1 173 ? -4.636 2.148 -9.080 1.00 96.00 173 ALA A N 1
ATOM 1339 C CA . ALA A 1 173 ? -4.104 3.390 -8.525 1.00 96.00 173 ALA A CA 1
ATOM 1340 C C . ALA A 1 173 ? -4.118 4.544 -9.539 1.00 96.00 173 ALA A C 1
ATOM 1342 O O . ALA A 1 173 ? -4.443 5.678 -9.187 1.00 96.00 173 ALA A O 1
ATOM 1343 N N . GLY A 1 174 ? -3.849 4.263 -10.818 1.00 94.56 174 GLY A N 1
ATOM 1344 C CA . GLY A 1 174 ? -3.982 5.250 -11.891 1.00 94.56 174 GLY A CA 1
ATOM 1345 C C . GLY A 1 174 ? -5.402 5.819 -12.019 1.00 94.56 174 GLY A C 1
ATOM 1346 O O . GLY A 1 174 ? -5.562 7.020 -12.241 1.00 94.56 174 GLY A O 1
ATOM 1347 N N . ARG A 1 175 ? -6.435 4.984 -11.834 1.00 96.12 175 ARG A N 1
ATOM 1348 C CA . ARG A 1 175 ? -7.845 5.419 -11.797 1.00 96.12 175 ARG A CA 1
ATOM 1349 C C . ARG A 1 175 ? -8.169 6.203 -10.528 1.00 96.12 175 ARG A C 1
ATOM 1351 O O . ARG A 1 175 ? -8.801 7.252 -10.617 1.00 96.12 175 ARG A O 1
ATOM 1358 N N . TYR A 1 176 ? -7.682 5.747 -9.378 1.00 94.31 176 TYR A N 1
ATOM 1359 C CA . TYR A 1 176 ? -7.843 6.457 -8.107 1.00 94.31 176 TYR A CA 1
ATOM 1360 C C . TYR A 1 176 ? -7.273 7.883 -8.169 1.00 94.31 176 TYR A C 1
ATOM 1362 O O . TYR A 1 176 ? -7.964 8.841 -7.831 1.00 94.31 176 TYR A O 1
ATOM 1370 N N . LEU A 1 177 ? -6.069 8.059 -8.728 1.00 91.94 177 LEU A N 1
ATOM 1371 C CA . LEU A 1 177 ? -5.470 9.383 -8.957 1.00 91.94 177 LEU A CA 1
ATOM 1372 C C . LEU A 1 177 ? -6.284 10.271 -9.912 1.00 91.94 177 LEU A C 1
ATOM 1374 O O . LEU A 1 177 ? -6.179 11.497 -9.855 1.00 91.94 177 LEU A O 1
ATOM 1378 N N . ALA A 1 178 ? -7.083 9.671 -10.796 1.00 93.19 178 ALA A N 1
ATOM 1379 C CA . ALA A 1 178 ? -7.995 10.384 -11.685 1.00 93.19 178 ALA A CA 1
ATOM 1380 C C . ALA A 1 178 ? -9.334 10.758 -11.014 1.00 93.19 178 ALA A C 1
ATOM 1382 O O . ALA A 1 178 ? -10.168 11.395 -11.659 1.00 93.19 178 ALA A O 1
ATOM 1383 N N . GLY A 1 179 ? -9.532 10.404 -9.738 1.00 91.06 179 GLY A N 1
ATOM 1384 C CA . GLY A 1 179 ? -10.740 10.697 -8.965 1.00 91.06 179 GLY A CA 1
ATOM 1385 C C . GLY A 1 179 ? -11.848 9.651 -9.102 1.00 91.06 179 GLY A C 1
ATOM 1386 O O . GLY A 1 179 ? -13.007 9.965 -8.850 1.00 91.06 179 GLY A O 1
ATOM 1387 N N . ASP A 1 180 ? -11.521 8.432 -9.535 1.00 93.38 180 ASP A N 1
ATOM 1388 C CA . ASP A 1 180 ? -12.486 7.335 -9.607 1.00 93.38 180 ASP A CA 1
ATOM 1389 C C . ASP A 1 180 ? -12.674 6.672 -8.235 1.00 93.38 180 ASP A C 1
ATOM 1391 O O . ASP A 1 180 ? -11.824 5.909 -7.774 1.00 93.38 180 ASP A O 1
ATOM 1395 N N . GLU A 1 181 ? -13.808 6.948 -7.592 1.00 89.50 181 GLU A N 1
ATOM 1396 C CA . GLU A 1 181 ? -14.152 6.403 -6.273 1.00 89.50 181 GLU A CA 1
ATOM 1397 C C . GLU A 1 181 ? -14.302 4.871 -6.277 1.00 89.50 181 GLU A C 1
ATOM 1399 O O . GLU A 1 181 ? -14.040 4.227 -5.260 1.00 89.50 181 GLU A O 1
ATOM 1404 N N . ALA A 1 182 ? -14.649 4.258 -7.419 1.00 94.81 182 ALA A N 1
ATOM 1405 C CA . ALA A 1 182 ? -14.779 2.802 -7.518 1.00 94.81 182 ALA A CA 1
ATOM 1406 C C . ALA A 1 182 ? -13.429 2.078 -7.376 1.00 94.81 182 ALA A C 1
ATOM 1408 O O . ALA A 1 182 ? -13.397 0.891 -7.060 1.00 94.81 182 ALA A O 1
ATOM 1409 N N . ALA A 1 183 ? -12.309 2.791 -7.544 1.00 95.38 183 ALA A N 1
ATOM 1410 C CA . ALA A 1 183 ? -10.972 2.223 -7.413 1.00 95.38 183 ALA A CA 1
ATOM 1411 C C . ALA A 1 183 ? -10.688 1.656 -6.010 1.00 95.38 183 ALA A C 1
ATOM 1413 O O . ALA A 1 183 ? -9.893 0.726 -5.885 1.00 95.38 183 ALA A O 1
ATOM 1414 N N . ILE A 1 184 ? -11.335 2.178 -4.960 1.00 95.56 184 ILE A N 1
ATOM 1415 C CA . ILE A 1 184 ? -11.181 1.663 -3.589 1.00 95.56 184 ILE A CA 1
ATOM 1416 C C . ILE A 1 184 ? -11.790 0.262 -3.467 1.00 95.56 184 ILE A C 1
ATOM 1418 O O . ILE A 1 184 ? -11.145 -0.640 -2.931 1.00 95.56 184 ILE A O 1
ATOM 1422 N N . GLU A 1 185 ? -13.001 0.059 -3.989 1.00 96.81 185 GLU A N 1
ATOM 1423 C CA . GLU A 1 185 ? -13.642 -1.261 -3.972 1.00 96.81 185 GLU A CA 1
ATOM 1424 C C . GLU A 1 185 ? -12.930 -2.238 -4.919 1.00 96.81 185 GLU A C 1
ATOM 1426 O O . GLU A 1 185 ? -12.669 -3.372 -4.526 1.00 96.81 185 GLU A O 1
ATOM 1431 N N . ASP A 1 186 ? -12.492 -1.788 -6.099 1.00 97.38 186 ASP A N 1
ATOM 1432 C CA . ASP A 1 186 ? -11.689 -2.619 -7.009 1.00 97.38 186 ASP A CA 1
ATOM 1433 C C . ASP A 1 186 ? -10.368 -3.065 -6.347 1.00 97.38 186 ASP A C 1
ATOM 1435 O O . ASP A 1 186 ? -9.964 -4.225 -6.450 1.00 97.38 186 ASP A O 1
ATOM 1439 N N . MET A 1 187 ? -9.696 -2.166 -5.613 1.00 98.06 187 MET A N 1
ATOM 1440 C CA . MET A 1 187 ? -8.480 -2.509 -4.868 1.00 98.06 187 MET A CA 1
ATOM 1441 C C . MET A 1 187 ? -8.768 -3.507 -3.745 1.00 98.06 187 MET A C 1
ATOM 1443 O O . MET A 1 187 ? -7.995 -4.435 -3.513 1.00 98.06 187 MET A O 1
ATOM 1447 N N . LYS A 1 188 ? -9.888 -3.342 -3.043 1.00 97.12 188 LYS A N 1
ATOM 1448 C CA . LYS A 1 188 ? -10.312 -4.253 -1.978 1.00 97.12 188 LYS A CA 1
ATOM 1449 C C . LYS A 1 188 ? -10.560 -5.669 -2.493 1.00 97.12 188 LYS A C 1
ATOM 1451 O O . LYS A 1 188 ? -10.219 -6.619 -1.791 1.00 97.12 188 LYS A O 1
ATOM 1456 N N . GLU A 1 189 ? -11.107 -5.815 -3.698 1.00 96.94 189 GLU A N 1
ATOM 1457 C CA . GLU A 1 189 ? -11.262 -7.114 -4.364 1.00 96.94 189 GLU A CA 1
ATOM 1458 C C . GLU A 1 189 ? -9.921 -7.710 -4.820 1.00 96.94 189 GLU A C 1
ATOM 1460 O O . GLU A 1 189 ? -9.748 -8.930 -4.792 1.00 96.94 189 GLU A O 1
ATOM 1465 N N . ALA A 1 190 ? -8.956 -6.866 -5.199 1.00 97.25 190 ALA A N 1
ATOM 1466 C CA . ALA A 1 190 ? -7.613 -7.294 -5.594 1.00 97.25 190 ALA A CA 1
ATOM 1467 C C . ALA A 1 190 ? -6.737 -7.750 -4.408 1.00 97.25 190 ALA A C 1
ATOM 1469 O O . ALA A 1 190 ? -5.782 -8.510 -4.598 1.00 97.25 190 ALA A O 1
ATOM 1470 N N . LEU A 1 191 ? -7.042 -7.303 -3.185 1.00 97.75 191 LEU A N 1
ATOM 1471 C CA . LEU A 1 191 ? -6.298 -7.681 -1.985 1.00 97.75 191 LEU A CA 1
ATOM 1472 C C . LEU A 1 191 ? -6.516 -9.152 -1.610 1.00 97.75 191 LEU A C 1
ATOM 1474 O O . LEU A 1 191 ? -7.626 -9.618 -1.353 1.00 97.75 191 LEU A O 1
ATOM 1478 N N . ILE A 1 192 ? -5.407 -9.874 -1.470 1.00 97.19 192 ILE A N 1
ATOM 1479 C CA . ILE A 1 192 ? -5.375 -11.247 -0.972 1.00 97.19 192 ILE A CA 1
ATOM 1480 C C . ILE A 1 192 ? -5.066 -11.216 0.524 1.00 97.19 192 ILE A C 1
ATOM 1482 O O . ILE A 1 192 ? -3.965 -10.838 0.927 1.00 97.19 192 ILE A O 1
ATOM 1486 N N . TRP A 1 193 ? -6.025 -11.655 1.334 1.00 95.62 193 TRP A N 1
ATOM 1487 C CA . TRP A 1 193 ? -5.925 -11.689 2.792 1.00 95.62 193 TRP A CA 1
ATOM 1488 C C . TRP A 1 193 ? -5.339 -13.006 3.314 1.00 95.62 193 TRP A C 1
ATOM 1490 O O . TRP A 1 193 ? -5.731 -14.077 2.845 1.00 95.62 193 TRP A O 1
ATOM 1500 N N . HIS A 1 194 ? -4.465 -12.921 4.321 1.00 91.12 194 HIS A N 1
ATOM 1501 C CA . HIS A 1 194 ? -3.824 -14.047 5.017 1.00 91.12 194 HIS A CA 1
ATOM 1502 C C . HIS A 1 194 ? -4.128 -14.017 6.510 1.00 91.12 194 HIS A C 1
ATOM 1504 O O . HIS A 1 194 ? -4.243 -12.908 7.086 1.00 91.12 194 HIS A O 1
#

Foldseek 3Di:
DDDDPVVVVVVVVVVVVVVVVVVVVQVVQVVVLQVQLQVQLLVVLVVLVVVVVVVVVPDDDDDDDDDDDDDDDDDDDDDDDDPPDPVPVVPDPPQPRKDWHWDWDQDPVDGWIEIEIEIERPPCVVSQLLCVLVSLLSSLQRDGDIDYAKYWYAHPPPRKIKMAGSVLNNVLSVVVVVVDPCSSVVSSVRIDID

Secondary structure (DSSP, 8-state):
-PPPTHHHHHHHHHHHHHHHHHHHHHHHHHHHHHHHHHHHHHHHHHHHHHHHHHHHH----------PPPP----------SSSSSS---S----PPPEEEEEEEE-SSSSSEEEEEEEE-TT-HHHHHHHHHHHHHHHHHS--SS-EEEEEEEETTT--EEEEEHHHHHHHHHHHHTT-THHHHHHHHH-EE-

Radius of gyration: 28.44 Å; chains: 1; bounding box: 110×27×78 Å

Sequence (194 aa):
MELRPLKRIVLVAVSAVLVAGIASAQNKRIRNYLQALEKSTEKELAAFQASMMEVATEQPDATEETPAPVVRRRGRRGELMRVTRLTEISAKRTIEPFECVVIVGDSQDMDGQDVEIRITMPDMLDAFMAFAPIAALEAAAVPHKFPVGFIYLREETTDRIARVAFVDAEPIAGRYLAGDEAAIEDMKEALIWH